Protein AF-A0A2H6KB33-F1 (afdb_monomer_lite)

Foldseek 3Di:
DDPPCQDQKDKAADAPDWDADPVQRKIWGWHDDPVDIWIWIARLLVLDIGTPDDPDDPCQQQDCDPPPDDPQAAAEAEAEDAPQDDSDHDNQWIKIWQNDQPQKTKMKIAGRDDNRYNYYWYFYAHVVLRGTDDIADSQKDFGMKMWIARNPVRKIKIKTWIWGDDPVGIDIDMWMWIWDQDPNDTDTHTDDPCVVVVVCVRVCSRPVPPPPPPPPPPPPPPPPPDPDDDDDDDDDDDDDDDD

pLDDT: mean 76.66, std 17.7, range [29.17, 96.75]

Secondary structure (DSSP, 8-state):
--TT-PPP-EEE---SEEEEETTTTEEEEEEEETTEEEEEEEETTTTEEEESS-SS--GGGG----S---TT-BS-EEEEEE-S--S---TTEEEEEEEEETTEEEEEEEE---TTBS-EEEEEEETTTTEEEEE--TTEEEEEEEEEEETTT--EEEEEEEEEEETTEEEEEEEEEEEEEETTEEEEEE-SSSHHHHHHHHHHHHHHS-------------------PPPPPPPPPPP----

Structure (mmCIF, N/CA/C/O backbone):
data_AF-A0A2H6KB33-F1
#
_entry.id   AF-A0A2H6KB33-F1
#
loop_
_atom_site.group_PDB
_atom_site.id
_atom_site.type_symbol
_atom_site.label_atom_id
_atom_site.label_alt_id
_atom_site.label_comp_id
_atom_site.label_asym_id
_atom_site.label_entity_id
_atom_site.label_seq_id
_atom_site.pdbx_PDB_ins_code
_atom_site.Cartn_x
_atom_site.Cartn_y
_atom_site.Cartn_z
_atom_site.occupancy
_atom_site.B_iso_or_equiv
_atom_site.auth_seq_id
_atom_site.auth_comp_id
_atom_site.auth_asym_id
_atom_site.auth_atom_id
_atom_site.pdbx_PDB_model_num
ATOM 1 N N . MET A 1 1 ? -7.158 -14.905 26.473 1.00 38.59 1 MET A N 1
ATOM 2 C CA . MET A 1 1 ? -6.332 -14.237 25.450 1.00 38.59 1 MET A CA 1
ATOM 3 C C . MET A 1 1 ? -5.879 -12.946 26.080 1.00 38.59 1 MET A C 1
ATOM 5 O O . MET A 1 1 ? -6.717 -12.075 26.288 1.00 38.59 1 MET A O 1
ATOM 9 N N . ASP A 1 2 ? -4.622 -12.893 26.501 1.00 29.17 2 ASP A N 1
ATOM 10 C CA . ASP A 1 2 ? -4.056 -11.708 27.136 1.00 29.17 2 ASP A CA 1
ATOM 11 C C . ASP A 1 2 ? -4.072 -10.532 26.158 1.00 29.17 2 ASP A C 1
ATOM 13 O O . ASP A 1 2 ? -3.714 -10.662 24.989 1.00 29.17 2 ASP A O 1
ATOM 17 N N . ALA A 1 3 ? -4.560 -9.391 26.634 1.00 37.97 3 ALA A N 1
ATOM 18 C CA . ALA A 1 3 ? -4.890 -8.224 25.824 1.00 37.97 3 ALA A CA 1
ATOM 19 C C . ALA A 1 3 ? -3.688 -7.305 25.519 1.00 37.97 3 ALA A C 1
ATOM 21 O O . ALA A 1 3 ? -3.903 -6.176 25.088 1.00 37.97 3 ALA A O 1
ATOM 22 N N . ASN A 1 4 ? -2.444 -7.750 25.742 1.00 42.25 4 ASN A N 1
ATOM 23 C CA . ASN A 1 4 ? -1.296 -6.835 25.835 1.00 42.25 4 ASN A CA 1
ATOM 24 C C . ASN A 1 4 ? -0.131 -7.056 24.862 1.00 42.25 4 ASN A C 1
ATOM 26 O O . ASN A 1 4 ? 0.813 -6.273 24.897 1.00 42.25 4 ASN A O 1
ATOM 30 N N . GLU A 1 5 ? -0.192 -8.014 23.942 1.00 44.53 5 GLU A N 1
ATOM 31 C CA . GLU A 1 5 ? 0.787 -8.074 22.850 1.00 44.53 5 GLU A CA 1
ATOM 32 C C . GLU A 1 5 ? 0.128 -7.615 21.553 1.00 44.53 5 GLU A C 1
ATOM 34 O O . GLU A 1 5 ? -0.381 -8.406 20.757 1.00 44.53 5 GLU A O 1
ATOM 39 N N . PHE A 1 6 ? 0.113 -6.297 21.329 1.00 47.31 6 PHE A N 1
ATOM 40 C CA . PHE A 1 6 ? -0.069 -5.808 19.966 1.00 47.31 6 PHE A CA 1
ATOM 41 C C . PHE A 1 6 ? 1.063 -6.400 19.121 1.00 47.31 6 PHE A C 1
ATOM 43 O O . PHE A 1 6 ? 2.224 -6.308 19.528 1.00 47.31 6 PHE A O 1
ATOM 50 N N . PRO A 1 7 ? 0.761 -7.024 17.971 1.00 52.12 7 PRO A N 1
ATOM 51 C CA . PRO A 1 7 ? 1.793 -7.640 17.166 1.00 52.12 7 PRO A CA 1
ATOM 52 C C . PRO A 1 7 ? 2.835 -6.591 16.792 1.00 52.12 7 PRO A C 1
ATOM 54 O O . PRO A 1 7 ? 2.510 -5.495 16.327 1.00 52.12 7 PRO A O 1
ATOM 57 N N . THR A 1 8 ? 4.094 -6.972 16.983 1.00 70.56 8 THR A N 1
ATOM 58 C CA . THR A 1 8 ? 5.241 -6.340 16.346 1.00 70.56 8 THR A CA 1
ATOM 59 C C . THR A 1 8 ? 4.946 -6.157 14.855 1.00 70.56 8 THR A C 1
ATOM 61 O O . THR A 1 8 ? 4.273 -6.979 14.228 1.00 70.56 8 THR A O 1
ATOM 64 N N . SER A 1 9 ? 5.407 -5.042 14.286 1.00 78.00 9 SER A N 1
ATOM 65 C CA . SER A 1 9 ? 5.249 -4.735 12.862 1.00 78.00 9 SER A CA 1
ATOM 66 C C . SER A 1 9 ? 5.535 -5.967 11.997 1.00 78.00 9 SER A C 1
ATOM 68 O O . SER A 1 9 ? 6.616 -6.552 12.100 1.00 78.00 9 SER A O 1
ATOM 70 N N . LEU A 1 10 ? 4.592 -6.348 11.139 1.00 84.56 10 LEU A N 1
ATOM 71 C CA . LEU A 1 10 ? 4.687 -7.562 10.335 1.00 84.56 10 LEU A CA 1
ATOM 72 C C . LEU A 1 10 ? 5.068 -7.212 8.900 1.00 84.56 10 LEU A C 1
ATOM 74 O O . LEU A 1 10 ? 4.353 -6.468 8.235 1.00 84.56 10 LEU A O 1
ATOM 78 N N . VAL A 1 11 ? 6.157 -7.786 8.394 1.00 81.44 11 VAL A N 1
ATOM 79 C CA . VAL A 1 11 ? 6.521 -7.665 6.978 1.00 81.44 11 VAL A CA 1
ATOM 80 C C . VAL A 1 11 ? 6.019 -8.893 6.227 1.00 81.44 11 VAL A C 1
ATOM 82 O O . VAL A 1 11 ? 6.353 -10.018 6.590 1.00 81.44 11 VAL A O 1
ATOM 85 N N . VAL A 1 12 ? 5.242 -8.682 5.168 1.00 82.88 12 VAL A N 1
ATOM 86 C CA . VAL A 1 12 ? 4.680 -9.747 4.333 1.00 82.88 12 VAL A CA 1
ATOM 87 C C . VAL A 1 12 ? 5.148 -9.554 2.895 1.00 82.88 12 VAL A C 1
ATOM 89 O O . VAL A 1 12 ? 4.965 -8.491 2.298 1.00 82.88 12 VAL A O 1
ATOM 92 N N . PHE A 1 13 ? 5.773 -10.585 2.332 1.00 81.06 13 PHE A N 1
ATOM 93 C CA . PHE A 1 13 ? 6.293 -10.564 0.970 1.00 81.06 13 PHE A CA 1
ATOM 94 C C . PHE A 1 13 ? 6.430 -11.970 0.394 1.00 81.06 13 PHE A C 1
ATOM 96 O O . PHE A 1 13 ? 6.559 -12.955 1.118 1.00 81.06 13 PHE A O 1
ATOM 103 N N . GLN A 1 14 ? 6.501 -12.040 -0.933 1.00 81.31 14 GLN A N 1
ATOM 104 C CA . GLN A 1 14 ? 7.055 -13.188 -1.640 1.00 81.31 14 GLN A CA 1
ATOM 105 C C . GLN A 1 14 ? 8.336 -12.726 -2.336 1.00 81.31 14 GLN A C 1
ATOM 107 O O . GLN A 1 14 ? 8.293 -11.886 -3.231 1.00 81.31 14 GLN A O 1
ATOM 112 N N . THR A 1 15 ? 9.484 -13.239 -1.893 1.00 78.50 15 THR A N 1
ATOM 113 C CA . THR A 1 15 ? 10.805 -12.849 -2.407 1.00 78.50 15 THR A CA 1
ATOM 114 C C . THR A 1 15 ? 11.628 -14.083 -2.738 1.00 78.50 15 THR A C 1
ATOM 116 O O . THR A 1 15 ? 11.383 -15.163 -2.204 1.00 78.50 15 THR A O 1
ATOM 119 N N . GLU A 1 16 ? 12.631 -13.908 -3.590 1.00 82.94 16 GLU A N 1
ATOM 120 C CA . GLU A 1 16 ? 13.602 -14.961 -3.894 1.00 82.94 16 GLU A CA 1
ATOM 121 C C . GLU A 1 16 ? 14.741 -14.962 -2.881 1.00 82.94 16 GLU A C 1
ATOM 123 O O . GLU A 1 16 ? 15.221 -16.016 -2.471 1.00 82.94 16 GLU A O 1
ATOM 128 N N . ARG A 1 17 ? 15.163 -13.768 -2.454 1.00 87.69 17 ARG A N 1
ATOM 129 C CA . ARG A 1 17 ? 16.201 -13.598 -1.443 1.00 87.69 17 ARG A CA 1
ATOM 130 C C . ARG A 1 17 ? 15.845 -12.478 -0.473 1.00 87.69 17 ARG A C 1
ATOM 132 O O . ARG A 1 17 ? 15.247 -11.467 -0.848 1.00 87.69 17 ARG A O 1
ATOM 139 N N . MET A 1 18 ? 16.234 -12.680 0.779 1.00 91.75 18 MET A N 1
ATOM 140 C CA . MET A 1 18 ? 16.144 -11.705 1.858 1.00 91.75 18 MET A CA 1
ATOM 141 C C . MET A 1 18 ? 17.493 -11.641 2.573 1.00 91.75 18 MET A C 1
ATOM 143 O O . MET A 1 18 ? 18.071 -12.677 2.903 1.00 91.75 18 MET A O 1
ATOM 147 N N . THR A 1 19 ? 17.955 -10.427 2.852 1.00 92.75 19 THR A N 1
ATOM 148 C CA . THR A 1 19 ? 19.072 -10.162 3.760 1.00 92.75 19 THR A CA 1
ATOM 149 C C . THR A 1 19 ? 18.558 -9.319 4.918 1.00 92.75 19 THR A C 1
ATOM 151 O O . THR A 1 19 ? 17.912 -8.298 4.695 1.00 92.75 19 THR A O 1
ATOM 154 N N . TRP A 1 20 ? 18.841 -9.733 6.150 1.00 93.25 20 TRP A N 1
ATOM 155 C CA . TRP A 1 20 ? 18.475 -8.988 7.352 1.00 93.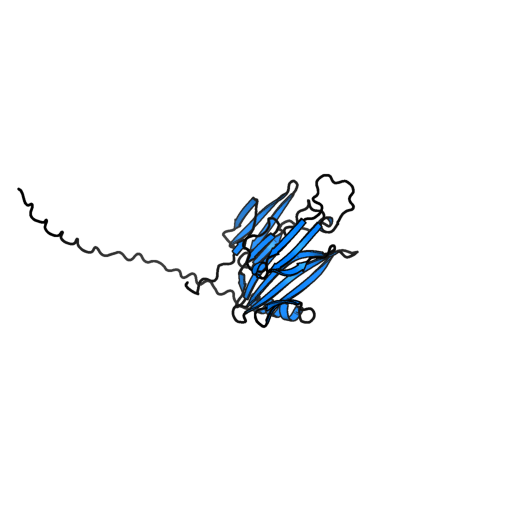25 20 TRP A CA 1
ATOM 156 C C . TRP A 1 20 ? 19.690 -8.236 7.895 1.00 93.25 20 TRP A C 1
ATOM 158 O O . TRP A 1 20 ? 20.733 -8.839 8.150 1.00 93.25 20 TRP A O 1
ATOM 168 N N . ASN A 1 21 ? 19.555 -6.924 8.073 1.00 91.00 21 ASN A N 1
ATOM 169 C CA . ASN A 1 21 ? 20.532 -6.110 8.776 1.00 91.00 21 ASN A CA 1
ATOM 170 C C . ASN A 1 21 ? 20.172 -6.079 10.269 1.00 91.00 21 ASN A C 1
ATOM 172 O O . ASN A 1 21 ? 19.194 -5.450 10.674 1.00 91.00 21 ASN A O 1
ATOM 176 N N . ARG A 1 22 ? 20.979 -6.763 11.086 1.00 89.81 22 ARG A N 1
ATOM 177 C CA . ARG A 1 22 ? 20.761 -6.867 12.536 1.00 89.81 22 ARG A CA 1
ATOM 178 C C . ARG A 1 22 ? 20.988 -5.554 13.282 1.00 89.81 22 ARG A C 1
ATOM 180 O O . ARG A 1 22 ? 20.362 -5.357 14.314 1.00 89.81 22 ARG A O 1
ATOM 187 N N . GLU A 1 23 ? 21.836 -4.663 12.770 1.00 88.69 23 GLU A N 1
ATOM 188 C CA . GLU A 1 23 ? 22.191 -3.412 13.456 1.00 88.69 23 GLU A CA 1
ATOM 189 C C . GLU A 1 23 ? 20.997 -2.461 13.550 1.00 88.69 23 GLU A C 1
ATOM 191 O O . GLU A 1 23 ? 20.788 -1.807 14.566 1.00 88.69 23 GLU A O 1
ATOM 196 N N . ASN A 1 24 ? 20.183 -2.399 12.495 1.00 87.25 24 ASN A N 1
ATOM 197 C CA . ASN A 1 24 ? 19.033 -1.496 12.424 1.00 87.25 24 ASN A CA 1
ATOM 198 C C . ASN A 1 24 ? 17.682 -2.221 12.302 1.00 87.25 24 ASN A C 1
ATOM 200 O O . ASN A 1 24 ? 16.637 -1.572 12.304 1.00 87.25 24 ASN A O 1
ATOM 204 N N . GLY A 1 25 ? 17.681 -3.554 12.218 1.00 86.62 25 GLY A N 1
ATOM 205 C CA . GLY A 1 25 ? 16.473 -4.368 12.088 1.00 86.62 25 GLY A CA 1
ATOM 206 C C . GLY A 1 25 ? 15.794 -4.279 10.716 1.00 86.62 25 GLY A C 1
ATOM 207 O O . GLY A 1 25 ? 14.641 -4.686 10.595 1.00 86.62 25 GLY A O 1
ATOM 208 N N . SER A 1 26 ? 16.469 -3.736 9.699 1.00 91.94 26 SER A N 1
ATOM 209 C CA . SER A 1 26 ? 15.919 -3.575 8.347 1.00 91.94 26 SER A CA 1
ATOM 210 C C . SER A 1 26 ? 16.165 -4.793 7.458 1.00 91.94 26 SER A C 1
ATOM 212 O O . SER A 1 26 ? 17.084 -5.584 7.683 1.00 91.94 26 SER A O 1
ATOM 214 N N . TYR A 1 27 ? 15.360 -4.924 6.409 1.00 91.75 27 TYR A N 1
ATOM 215 C CA . TYR A 1 27 ? 15.486 -5.984 5.417 1.00 91.75 27 TYR A CA 1
ATOM 216 C C . TYR A 1 27 ? 15.856 -5.414 4.055 1.00 91.75 27 TYR A C 1
ATOM 218 O O . TYR A 1 27 ? 15.349 -4.376 3.631 1.00 91.75 27 TYR A O 1
ATOM 226 N N . MET A 1 28 ? 16.696 -6.146 3.336 1.00 92.12 28 MET A N 1
ATOM 227 C CA . MET A 1 28 ? 16.883 -5.988 1.904 1.00 92.12 28 MET A CA 1
ATOM 228 C C . MET A 1 28 ? 16.249 -7.186 1.205 1.00 92.12 28 MET A C 1
ATOM 230 O O . MET A 1 28 ? 16.693 -8.324 1.368 1.00 92.12 28 MET A O 1
ATOM 234 N N . LEU A 1 29 ? 15.185 -6.922 0.458 1.00 89.88 29 LEU A N 1
ATOM 235 C CA . LEU A 1 29 ? 14.431 -7.909 -0.301 1.00 89.88 29 LEU A CA 1
ATOM 236 C C . LEU A 1 29 ? 14.852 -7.842 -1.762 1.00 89.88 29 LEU A C 1
ATOM 238 O O . LEU A 1 29 ? 14.822 -6.774 -2.373 1.00 89.88 29 LEU A O 1
ATOM 242 N N . THR A 1 30 ? 15.206 -8.987 -2.329 1.00 87.00 30 THR A N 1
ATOM 243 C CA . THR A 1 30 ? 15.598 -9.106 -3.730 1.00 87.00 30 THR A CA 1
ATOM 244 C C . THR A 1 30 ? 14.617 -10.009 -4.462 1.00 87.00 30 THR A C 1
ATOM 246 O O . THR A 1 30 ? 14.501 -11.200 -4.167 1.00 87.00 30 THR A O 1
ATOM 249 N N . THR A 1 31 ? 13.944 -9.441 -5.457 1.00 80.88 31 THR A N 1
ATOM 250 C CA . THR A 1 31 ? 13.069 -10.163 -6.383 1.00 80.88 31 THR A CA 1
ATOM 251 C C . THR A 1 31 ? 13.624 -10.028 -7.789 1.00 80.88 31 THR A C 1
ATOM 253 O O . THR A 1 31 ? 14.040 -8.940 -8.192 1.00 80.88 31 THR A O 1
ATOM 256 N N . SER A 1 32 ? 13.663 -11.117 -8.545 1.00 76.69 32 SER A N 1
ATOM 257 C CA . SER A 1 32 ? 14.081 -11.077 -9.935 1.00 76.69 32 SER A CA 1
ATOM 258 C C . SER A 1 32 ? 12.946 -11.413 -10.891 1.00 76.69 32 SER A C 1
ATOM 260 O O . SER A 1 32 ? 11.882 -11.937 -10.569 1.00 76.69 32 SER A O 1
ATOM 262 N N . THR A 1 33 ? 13.180 -10.995 -12.118 1.00 72.19 33 THR A N 1
ATOM 263 C CA . THR A 1 33 ? 12.449 -11.377 -13.312 1.00 72.19 33 THR A CA 1
ATOM 264 C C . THR A 1 33 ? 13.456 -11.997 -14.256 1.00 72.19 33 THR A C 1
ATOM 266 O O . THR A 1 33 ? 14.660 -11.842 -14.053 1.00 72.19 33 THR A O 1
ATOM 269 N N . LYS A 1 34 ? 12.985 -12.604 -15.351 1.00 70.25 34 LYS A N 1
ATOM 270 C CA . LYS A 1 34 ? 13.868 -13.215 -16.358 1.00 70.25 34 LYS A CA 1
ATOM 271 C C . LYS A 1 34 ? 15.048 -12.323 -16.778 1.00 70.25 34 LYS A C 1
ATOM 273 O O . LYS A 1 34 ? 16.111 -12.848 -17.071 1.00 70.25 34 LYS A O 1
ATOM 278 N N . ASN A 1 35 ? 14.862 -10.998 -16.785 1.00 70.69 35 ASN A N 1
ATOM 279 C CA . ASN A 1 35 ? 15.834 -10.057 -17.347 1.00 70.69 35 ASN A CA 1
ATOM 280 C C . ASN A 1 35 ? 16.343 -9.002 -16.353 1.00 70.69 35 ASN A C 1
ATOM 282 O O . ASN A 1 35 ? 17.170 -8.174 -16.729 1.00 70.69 35 ASN A O 1
ATOM 286 N N . LYS A 1 36 ? 15.810 -8.946 -15.127 1.00 75.69 36 LYS A N 1
ATOM 287 C CA . LYS A 1 36 ? 16.126 -7.858 -14.192 1.00 75.69 36 LYS A CA 1
ATOM 288 C C . LYS A 1 36 ? 15.900 -8.253 -12.744 1.00 75.69 36 LYS A C 1
ATOM 290 O O . LYS A 1 36 ? 14.861 -8.825 -12.422 1.00 75.69 36 LYS A O 1
ATOM 295 N N . THR A 1 37 ? 16.834 -7.849 -11.895 1.00 80.81 37 THR A N 1
ATOM 296 C CA . THR A 1 37 ? 16.747 -7.936 -10.438 1.00 80.81 37 THR A CA 1
ATOM 297 C C . THR A 1 37 ? 16.294 -6.599 -9.863 1.00 80.81 37 THR A C 1
ATOM 299 O O . THR A 1 37 ? 16.696 -5.538 -10.344 1.00 80.81 37 THR A O 1
ATOM 302 N N . PHE A 1 38 ? 15.446 -6.652 -8.843 1.00 81.69 38 PHE A N 1
ATOM 303 C CA . PHE A 1 38 ? 14.918 -5.504 -8.126 1.00 81.69 38 PHE A CA 1
ATOM 304 C C . PHE A 1 38 ? 15.200 -5.676 -6.639 1.00 81.69 38 PHE A C 1
ATOM 306 O O . PHE A 1 38 ? 14.836 -6.693 -6.046 1.00 81.69 38 PHE A O 1
ATOM 313 N N . ASN A 1 39 ? 15.816 -4.660 -6.044 1.00 87.19 39 ASN A N 1
ATOM 314 C CA . ASN A 1 39 ? 16.096 -4.622 -4.619 1.00 87.19 39 ASN A CA 1
ATOM 315 C C . ASN A 1 39 ? 15.183 -3.612 -3.924 1.00 87.19 39 ASN A C 1
ATOM 317 O O . ASN A 1 39 ? 14.987 -2.492 -4.406 1.00 87.19 39 ASN A O 1
ATOM 321 N N . TYR A 1 40 ? 14.650 -4.008 -2.775 1.00 89.12 40 TYR A N 1
ATOM 322 C CA . TYR A 1 40 ? 13.817 -3.182 -1.915 1.00 89.12 40 TYR A CA 1
ATOM 323 C C . TYR A 1 40 ? 14.397 -3.161 -0.510 1.00 89.12 40 TYR A C 1
ATOM 325 O O . TYR A 1 40 ? 14.656 -4.202 0.087 1.00 89.12 40 TYR A O 1
ATOM 333 N N . PHE A 1 41 ? 14.564 -1.960 0.020 1.00 91.75 41 PHE A N 1
ATOM 334 C CA . PHE A 1 41 ? 14.820 -1.720 1.425 1.00 91.75 41 PHE A CA 1
ATOM 335 C C . PHE A 1 41 ? 13.488 -1.661 2.175 1.00 91.75 41 PHE A C 1
ATOM 337 O O . PHE A 1 41 ? 12.564 -0.962 1.746 1.00 91.75 41 PHE A O 1
ATOM 344 N N . VAL A 1 42 ? 13.397 -2.375 3.293 1.00 92.38 42 VAL A N 1
ATOM 345 C CA . VAL A 1 42 ? 12.224 -2.400 4.165 1.00 92.38 42 VAL A CA 1
ATOM 346 C C . VAL A 1 42 ? 12.642 -2.108 5.599 1.00 92.38 42 VAL A C 1
ATOM 348 O O . VAL A 1 42 ? 13.411 -2.863 6.193 1.00 92.38 42 VAL A O 1
ATOM 351 N N . ASP A 1 43 ? 12.100 -1.037 6.170 1.00 92.56 43 ASP A N 1
ATOM 352 C CA . ASP A 1 43 ? 12.227 -0.712 7.590 1.00 92.56 43 ASP A CA 1
ATOM 353 C C . ASP A 1 43 ? 10.896 -1.036 8.291 1.00 92.56 43 ASP A C 1
ATOM 355 O O . ASP A 1 43 ? 9.930 -0.275 8.156 1.00 92.56 43 ASP A O 1
ATOM 359 N N . PRO A 1 44 ? 10.813 -2.157 9.033 1.00 89.62 44 PRO A N 1
ATOM 360 C CA . PRO A 1 44 ? 9.579 -2.569 9.697 1.00 89.62 44 PRO A CA 1
ATOM 361 C C . PRO A 1 44 ? 9.167 -1.602 10.817 1.00 89.62 44 PRO A C 1
ATOM 363 O O . PRO A 1 44 ? 7.977 -1.381 11.022 1.00 89.62 44 PRO A O 1
ATOM 366 N N . LYS A 1 45 ? 10.131 -0.958 11.491 1.00 87.38 45 LYS A N 1
ATOM 367 C CA . LYS A 1 45 ? 9.873 -0.018 12.595 1.00 87.38 45 LYS A CA 1
ATOM 368 C C . LYS A 1 45 ? 9.290 1.297 12.082 1.00 87.38 45 LYS A C 1
ATOM 370 O O . LYS A 1 45 ? 8.478 1.942 12.748 1.00 87.38 45 LYS A O 1
ATOM 375 N N . LYS A 1 46 ? 9.705 1.722 10.887 1.00 87.31 46 LYS A N 1
ATOM 376 C CA . LYS A 1 46 ? 9.170 2.928 10.240 1.00 87.31 46 LYS A CA 1
ATOM 377 C C . LYS A 1 46 ? 7.970 2.651 9.342 1.00 87.31 46 LYS A C 1
ATOM 379 O O . LYS A 1 46 ? 7.244 3.595 9.046 1.00 87.31 46 LYS A O 1
ATOM 384 N N . GLY A 1 47 ? 7.751 1.401 8.936 1.00 88.12 47 GLY A N 1
ATOM 385 C CA . GLY A 1 47 ? 6.784 1.050 7.893 1.00 88.12 47 GLY A CA 1
ATOM 386 C C . GLY A 1 47 ? 7.228 1.475 6.500 1.00 88.12 47 GLY A C 1
ATOM 387 O O . GLY A 1 47 ? 6.410 1.643 5.599 1.00 88.12 47 GLY A O 1
ATOM 388 N N . GLU A 1 48 ? 8.524 1.699 6.318 1.00 90.00 48 GLU A N 1
ATOM 389 C CA . GLU A 1 48 ? 9.060 2.250 5.088 1.00 90.00 48 GLU A CA 1
ATOM 390 C C . GLU A 1 48 ? 9.425 1.124 4.121 1.00 90.00 48 GLU A C 1
ATOM 392 O O . GLU A 1 48 ? 10.117 0.178 4.487 1.00 90.00 48 GLU A O 1
ATOM 397 N N . ILE A 1 49 ? 8.988 1.249 2.868 1.00 90.44 49 ILE A N 1
ATOM 398 C CA . ILE A 1 49 ? 9.395 0.365 1.773 1.00 90.44 49 ILE A CA 1
ATOM 399 C C . ILE A 1 49 ? 9.920 1.254 0.653 1.00 90.44 49 ILE A C 1
ATOM 401 O O . ILE A 1 49 ? 9.173 2.080 0.121 1.00 90.44 49 ILE A O 1
ATOM 405 N N . ARG A 1 50 ? 11.191 1.087 0.281 1.00 87.75 50 ARG A N 1
ATOM 406 C CA . ARG A 1 50 ? 11.849 1.877 -0.765 1.00 87.75 50 ARG A CA 1
ATOM 407 C C . ARG A 1 50 ? 12.562 0.979 -1.769 1.00 87.75 50 ARG A C 1
ATOM 409 O O . ARG A 1 50 ? 13.297 0.087 -1.357 1.00 87.75 50 ARG A O 1
ATOM 416 N N . PRO A 1 51 ? 12.409 1.212 -3.080 1.00 84.62 51 PRO A N 1
ATOM 417 C CA . PRO A 1 51 ? 13.278 0.570 -4.054 1.00 84.62 51 PRO A CA 1
ATOM 418 C C . PRO A 1 51 ? 14.703 1.125 -3.934 1.00 84.62 51 PRO A C 1
ATOM 420 O O . PRO A 1 51 ? 14.885 2.334 -3.807 1.00 84.62 51 PRO A O 1
ATOM 423 N N . VAL A 1 52 ? 15.706 0.250 -4.000 1.00 81.75 52 VAL A N 1
ATOM 424 C CA . VAL A 1 52 ? 17.129 0.633 -3.940 1.00 81.75 52 VAL A CA 1
ATOM 425 C C . VAL A 1 52 ? 17.611 1.152 -5.300 1.00 81.75 52 VAL A C 1
ATOM 427 O O . VAL A 1 52 ? 18.350 2.128 -5.361 1.00 81.75 52 VAL A O 1
ATOM 430 N N . ASP A 1 53 ? 17.120 0.558 -6.395 1.00 68.31 53 ASP A N 1
ATOM 431 C CA . ASP A 1 53 ? 17.698 0.728 -7.740 1.00 68.31 53 ASP A CA 1
ATOM 432 C C . ASP A 1 53 ? 16.842 1.559 -8.723 1.00 68.31 53 ASP A C 1
ATOM 434 O O . ASP A 1 53 ? 17.011 1.444 -9.940 1.00 68.31 53 ASP A O 1
ATOM 438 N N . LEU A 1 54 ? 15.877 2.368 -8.264 1.00 58.38 54 LEU A N 1
ATOM 439 C CA . LEU A 1 54 ? 14.964 3.079 -9.178 1.00 58.38 54 LEU A CA 1
ATOM 440 C C . LEU A 1 54 ? 15.265 4.577 -9.325 1.00 58.38 54 LEU A C 1
ATOM 442 O O . LEU A 1 54 ? 14.760 5.414 -8.580 1.00 58.38 54 LEU A O 1
ATOM 446 N N . THR A 1 55 ? 15.953 4.913 -10.417 1.00 52.25 55 THR A N 1
ATOM 447 C CA . THR A 1 55 ? 15.789 6.177 -11.147 1.00 52.25 55 THR A CA 1
ATOM 448 C C . THR A 1 55 ? 14.443 6.172 -11.881 1.00 52.25 55 THR A C 1
ATOM 450 O O . THR A 1 55 ? 14.372 5.860 -13.061 1.00 52.25 55 THR A O 1
ATOM 453 N N . SER A 1 56 ? 13.356 6.561 -11.204 1.00 54.66 56 SER A N 1
ATOM 454 C CA . SER A 1 56 ? 11.990 6.666 -11.773 1.00 54.66 56 SER A CA 1
ATOM 455 C C . SER A 1 56 ? 11.378 5.322 -12.227 1.00 54.66 56 SER A C 1
ATOM 457 O O . SER A 1 56 ? 12.076 4.456 -12.744 1.00 54.66 56 SER A O 1
ATOM 459 N N . PRO A 1 57 ? 10.053 5.102 -12.100 1.00 56.97 57 PRO A N 1
ATOM 460 C CA . PRO A 1 57 ? 9.431 3.967 -12.770 1.00 56.97 57 PRO A CA 1
ATOM 461 C C . PRO A 1 57 ? 9.601 4.147 -14.287 1.00 56.97 57 PRO A C 1
ATOM 463 O O . PRO A 1 57 ? 9.151 5.169 -14.809 1.00 56.97 57 PRO A O 1
ATOM 466 N N . PRO A 1 58 ? 10.244 3.214 -15.006 1.00 57.75 58 PRO A N 1
ATOM 467 C CA . PRO A 1 58 ? 10.454 3.362 -16.436 1.00 57.75 58 PRO A CA 1
ATOM 468 C C . PRO A 1 58 ? 9.121 3.464 -17.190 1.00 57.75 58 PRO A C 1
ATOM 470 O O . PRO A 1 58 ? 8.130 2.817 -16.849 1.00 57.75 58 PRO A O 1
ATOM 473 N N . GLU A 1 59 ? 9.089 4.296 -18.232 1.00 55.72 59 GLU A N 1
ATOM 474 C CA . GLU A 1 59 ? 7.857 4.689 -18.932 1.00 55.72 59 GLU A CA 1
ATOM 475 C C . GLU A 1 59 ? 7.019 3.531 -19.501 1.00 55.72 59 GLU A C 1
ATOM 477 O O . GLU A 1 59 ? 5.844 3.725 -19.813 1.00 55.72 59 GLU A O 1
ATOM 482 N N . HIS A 1 60 ? 7.602 2.340 -19.667 1.00 54.50 60 HIS A N 1
ATOM 483 C CA . HIS A 1 60 ? 6.909 1.171 -20.211 1.00 54.50 60 HIS A CA 1
ATOM 484 C C . HIS A 1 60 ? 5.875 0.566 -19.252 1.00 54.50 60 HIS A C 1
ATOM 486 O O . HIS A 1 60 ? 4.988 -0.131 -19.721 1.00 54.50 60 HIS A O 1
ATOM 492 N N . TYR A 1 61 ? 5.917 0.883 -17.952 1.00 56.69 61 TYR A N 1
ATOM 493 C CA . TYR A 1 61 ? 4.856 0.515 -16.996 1.00 56.69 61 TYR A CA 1
ATOM 494 C C . TYR A 1 61 ? 3.509 1.196 -17.262 1.00 56.69 61 TYR A C 1
ATOM 496 O O . TYR A 1 61 ? 2.495 0.835 -16.671 1.00 56.69 61 TYR A O 1
ATOM 504 N N . TRP A 1 62 ? 3.530 2.215 -18.119 1.00 57.38 62 TRP A N 1
ATOM 505 C CA . TRP A 1 62 ? 2.467 3.193 -18.317 1.00 57.38 62 TRP A CA 1
ATOM 506 C C . TRP A 1 62 ? 1.923 3.201 -19.739 1.00 57.38 62 TRP A C 1
ATOM 508 O O . TRP A 1 62 ? 1.135 4.078 -20.094 1.00 57.38 62 TRP A O 1
ATOM 518 N N . LYS A 1 63 ? 2.413 2.295 -20.587 1.00 51.41 63 LYS A N 1
ATOM 519 C CA . LYS A 1 63 ? 1.967 2.160 -21.967 1.00 51.41 63 LYS A CA 1
ATOM 520 C C . LYS A 1 63 ? 1.319 0.794 -22.121 1.00 51.41 63 LYS A C 1
ATOM 522 O O . LYS A 1 63 ? 2.021 -0.208 -22.196 1.00 51.41 63 LYS A O 1
ATOM 527 N N . LEU A 1 64 ? 0.012 0.777 -22.378 1.00 51.09 64 LEU A N 1
ATOM 528 C CA . LEU A 1 64 ? -0.539 -0.169 -23.349 1.00 51.09 64 LEU A CA 1
ATOM 529 C C . LEU A 1 64 ? 0.149 0.136 -24.689 1.00 51.09 64 LEU A C 1
ATOM 531 O O . LEU A 1 64 ? -0.384 0.852 -25.531 1.00 51.09 64 LEU A O 1
ATOM 535 N N . SER A 1 65 ? 1.406 -0.283 -24.855 1.00 45.81 65 SER A N 1
ATOM 536 C CA . SER A 1 65 ? 2.101 -0.124 -26.123 1.00 45.81 65 SER A CA 1
ATOM 537 C C . SER A 1 65 ? 1.272 -0.870 -27.154 1.00 45.81 65 SER A C 1
ATOM 539 O O . SER A 1 65 ? 0.854 -2.007 -26.904 1.00 45.81 65 SER A O 1
ATOM 541 N N . ASN A 1 66 ? 1.049 -0.215 -28.292 1.00 49.34 66 ASN A N 1
ATOM 542 C CA . ASN A 1 66 ? 0.431 -0.798 -29.472 1.00 49.34 66 ASN A CA 1
ATOM 543 C C . ASN A 1 66 ? 0.861 -2.264 -29.672 1.00 49.34 66 ASN A C 1
ATOM 545 O O . ASN A 1 66 ? 2.013 -2.611 -29.394 1.00 49.34 66 ASN A O 1
ATOM 549 N N . PRO A 1 67 ? -0.033 -3.129 -30.180 1.00 50.22 67 PRO A N 1
ATOM 550 C CA . PRO A 1 67 ? 0.149 -4.581 -30.236 1.00 50.22 67 PRO A CA 1
ATOM 551 C C . PRO A 1 67 ? 1.301 -5.076 -31.132 1.00 50.22 67 PRO A C 1
ATOM 553 O O . PRO A 1 67 ? 1.402 -6.276 -31.375 1.00 50.22 67 PRO A O 1
ATOM 556 N N . SER A 1 68 ? 2.202 -4.211 -31.596 1.00 50.78 68 SER A N 1
ATOM 557 C CA . SER A 1 68 ? 3.331 -4.574 -32.443 1.00 50.78 68 SER A CA 1
ATOM 558 C C . SER A 1 68 ? 4.401 -5.359 -31.667 1.00 50.78 68 SER A C 1
ATOM 560 O O . SER A 1 68 ? 5.371 -4.809 -31.152 1.00 50.78 68 SER A O 1
ATOM 562 N N . GLY A 1 69 ? 4.218 -6.676 -31.607 1.00 52.59 69 GLY A N 1
ATOM 563 C CA . GLY A 1 69 ? 5.284 -7.620 -31.949 1.00 52.59 69 GLY A CA 1
ATOM 564 C C . GLY A 1 69 ? 6.275 -8.069 -30.875 1.00 52.59 69 GLY A C 1
ATOM 565 O O . GLY A 1 69 ? 7.119 -8.896 -31.201 1.00 52.59 69 GLY A O 1
ATOM 566 N N . SER A 1 70 ? 6.209 -7.625 -29.614 1.00 53.62 70 SER A N 1
ATOM 567 C CA . SER A 1 70 ? 7.067 -8.229 -28.579 1.00 53.62 70 SER A CA 1
ATOM 568 C C . SER A 1 70 ? 6.497 -9.575 -28.109 1.00 53.62 70 SER A C 1
ATOM 570 O O . SER A 1 70 ? 5.670 -9.656 -27.198 1.00 53.62 70 SER A O 1
ATOM 572 N N . THR A 1 71 ? 6.932 -10.659 -28.751 1.00 56.19 71 THR A N 1
ATOM 573 C CA . THR A 1 71 ? 6.705 -12.045 -28.317 1.00 56.19 71 THR A CA 1
ATOM 574 C C . THR A 1 71 ? 7.337 -12.257 -26.938 1.00 56.19 71 THR A C 1
ATOM 576 O O . THR A 1 71 ? 8.527 -12.537 -26.833 1.00 56.19 71 THR A O 1
ATOM 579 N N . GLY A 1 72 ? 6.559 -12.066 -25.867 1.00 60.31 72 GLY A N 1
ATOM 580 C CA . GLY A 1 72 ? 6.979 -12.374 -24.494 1.00 60.31 72 GLY A CA 1
ATOM 581 C C . GLY A 1 72 ? 6.507 -11.422 -23.388 1.00 60.31 72 GLY A C 1
ATOM 582 O O . GLY A 1 72 ? 6.654 -11.778 -22.221 1.00 60.31 72 GLY A O 1
ATOM 583 N N . MET A 1 73 ? 5.936 -10.249 -23.699 1.00 62.66 73 MET A N 1
ATOM 584 C CA . MET A 1 73 ? 5.352 -9.378 -22.661 1.00 62.66 73 MET A CA 1
ATOM 585 C C . MET A 1 73 ? 3.917 -9.792 -22.332 1.00 62.66 73 MET A C 1
ATOM 587 O O . MET A 1 73 ? 3.094 -9.940 -23.237 1.00 62.66 73 MET A O 1
ATOM 591 N N . LEU A 1 74 ? 3.597 -9.911 -21.041 1.00 65.44 74 LEU A N 1
ATOM 592 C CA . LEU A 1 74 ? 2.215 -10.116 -20.607 1.00 65.44 74 LEU A CA 1
ATOM 593 C C . LEU A 1 74 ? 1.397 -8.833 -20.858 1.00 65.44 74 LEU A C 1
ATOM 595 O O . LEU A 1 74 ? 1.877 -7.735 -20.553 1.00 65.44 74 LEU A O 1
ATOM 599 N N . PRO A 1 75 ? 0.174 -8.942 -21.410 1.00 70.00 75 PRO A N 1
ATOM 600 C CA . PRO A 1 75 ? -0.597 -7.784 -21.854 1.00 70.00 75 PRO A CA 1
ATOM 601 C C . PRO A 1 75 ? -1.135 -6.935 -20.698 1.00 70.00 75 PRO A C 1
ATOM 603 O O . PRO A 1 75 ? -1.208 -5.719 -20.829 1.00 70.00 75 PRO A O 1
ATOM 606 N N . LEU A 1 76 ? -1.485 -7.548 -19.568 1.00 78.81 76 LEU A N 1
ATOM 607 C CA . LEU A 1 76 ? -2.028 -6.850 -18.409 1.00 78.81 76 LEU A CA 1
ATOM 608 C C . LEU A 1 76 ? -1.773 -7.670 -17.150 1.00 78.81 76 LEU A C 1
ATOM 610 O O . LEU A 1 76 ? -2.019 -8.876 -17.137 1.00 78.81 76 LEU A O 1
ATOM 614 N N . MET A 1 77 ? -1.302 -7.017 -16.096 1.00 83.38 77 MET A N 1
ATOM 615 C CA . MET A 1 77 ? -1.214 -7.607 -14.771 1.00 83.38 77 MET A CA 1
ATOM 616 C C . MET A 1 77 ? -2.280 -7.008 -13.866 1.00 83.38 77 MET A C 1
ATOM 618 O O . MET A 1 77 ? -2.357 -5.793 -13.712 1.00 83.38 77 MET A O 1
ATOM 622 N N . VAL A 1 78 ? -3.078 -7.867 -13.243 1.00 87.25 78 VAL A N 1
ATOM 623 C CA . VAL A 1 78 ? -4.055 -7.462 -12.235 1.00 87.25 78 VAL A CA 1
ATOM 624 C C . VAL A 1 78 ? -3.461 -7.726 -10.859 1.00 87.25 78 VAL A C 1
ATOM 626 O O . VAL A 1 78 ? -3.069 -8.853 -10.562 1.00 87.25 78 VAL A O 1
ATOM 629 N N . VAL A 1 79 ? -3.386 -6.689 -10.027 1.00 89.31 79 VAL A N 1
ATOM 630 C CA . VAL A 1 79 ? -2.938 -6.805 -8.638 1.00 89.31 79 VAL A CA 1
ATOM 631 C C . VAL A 1 79 ? -4.067 -6.381 -7.717 1.00 89.31 79 VAL A C 1
ATOM 633 O O . VAL A 1 79 ? -4.562 -5.259 -7.800 1.00 89.31 79 VAL A O 1
ATOM 636 N N . THR A 1 80 ? -4.467 -7.274 -6.820 1.00 92.06 80 THR A N 1
ATOM 637 C CA . THR A 1 80 ? -5.417 -6.955 -5.756 1.00 92.06 80 THR A CA 1
ATOM 638 C C . THR A 1 80 ? -4.652 -6.600 -4.487 1.00 92.06 80 THR A C 1
ATOM 640 O O . THR A 1 80 ? -3.812 -7.371 -4.028 1.00 92.06 80 THR A O 1
ATOM 643 N N . ILE A 1 81 ? -4.938 -5.423 -3.938 1.00 92.81 81 ILE A N 1
ATOM 644 C CA . ILE A 1 81 ? -4.430 -4.941 -2.657 1.00 92.81 81 ILE A CA 1
ATOM 645 C C . ILE A 1 81 ? -5.584 -5.031 -1.671 1.00 92.81 81 ILE A C 1
ATOM 647 O O . ILE A 1 81 ? -6.553 -4.276 -1.775 1.00 92.81 81 ILE A O 1
ATOM 651 N N . ASP A 1 82 ? -5.482 -5.972 -0.740 1.00 92.62 82 ASP A N 1
ATOM 652 C CA . ASP A 1 82 ? -6.443 -6.098 0.344 1.00 92.62 82 ASP A CA 1
ATOM 653 C C . ASP A 1 82 ? -6.017 -5.254 1.542 1.00 92.62 82 ASP A C 1
ATOM 655 O O . ASP A 1 82 ? -4.926 -5.438 2.078 1.00 92.62 82 ASP A O 1
ATOM 659 N N . VAL A 1 83 ? -6.886 -4.345 1.973 1.00 91.81 83 VAL A N 1
ATOM 660 C CA . VAL A 1 83 ? -6.649 -3.499 3.151 1.00 91.81 83 VAL A CA 1
ATOM 661 C C . VAL A 1 83 ? -7.237 -4.088 4.440 1.00 91.81 83 VAL A C 1
ATOM 663 O O . VAL A 1 83 ? -7.010 -3.536 5.515 1.00 91.81 83 VAL A O 1
ATOM 666 N N . GLY A 1 84 ? -7.980 -5.197 4.344 1.00 82.19 84 GLY A N 1
ATOM 667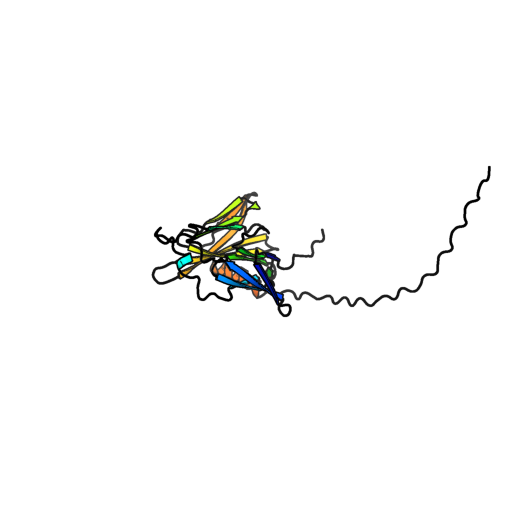 C CA . GLY A 1 84 ? -8.772 -5.802 5.418 1.00 82.19 84 GLY A CA 1
ATOM 668 C C . GLY A 1 84 ? -8.056 -6.822 6.314 1.00 82.19 84 GLY A C 1
ATOM 669 O O . GLY A 1 84 ? -8.740 -7.434 7.132 1.00 82.19 84 GLY A O 1
ATOM 670 N N . LEU A 1 85 ? -6.719 -6.964 6.212 1.00 69.75 85 LEU A N 1
ATOM 671 C CA . LEU A 1 85 ? -5.821 -7.898 6.944 1.00 69.75 85 LEU A CA 1
ATOM 672 C C . LEU A 1 85 ? -5.389 -9.190 6.207 1.00 69.75 85 LEU A C 1
ATOM 674 O O . LEU A 1 85 ? -5.003 -10.157 6.868 1.00 69.75 85 LEU A O 1
ATOM 678 N N . ALA A 1 86 ? -5.379 -9.261 4.870 1.00 59.75 86 ALA A N 1
ATOM 679 C CA . ALA A 1 86 ? -4.818 -10.452 4.218 1.00 59.75 86 ALA A CA 1
ATOM 680 C C . ALA A 1 86 ? -3.290 -10.563 4.376 1.00 59.75 86 ALA A C 1
ATOM 682 O O . ALA A 1 86 ? -2.521 -9.794 3.805 1.00 59.75 86 ALA A O 1
ATOM 683 N N . LEU A 1 87 ? -2.861 -11.639 5.043 1.00 64.94 87 LEU A N 1
ATOM 684 C CA . LEU A 1 87 ? -1.490 -12.174 5.014 1.00 64.94 87 LEU A CA 1
ATOM 685 C C . LEU A 1 87 ? -1.093 -12.730 3.633 1.00 64.94 87 LEU A C 1
ATOM 687 O O . LEU A 1 87 ? 0.074 -13.017 3.378 1.00 64.94 87 LEU A O 1
ATOM 691 N N . ASN A 1 88 ? -2.061 -12.893 2.731 1.00 69.12 88 ASN A N 1
ATOM 692 C CA . ASN A 1 88 ? -1.833 -13.385 1.379 1.00 69.12 88 ASN A CA 1
ATOM 693 C C . ASN A 1 88 ? -1.589 -12.216 0.428 1.00 69.12 88 ASN A C 1
ATOM 695 O O . ASN A 1 88 ? -2.477 -11.790 -0.310 1.00 69.12 88 ASN A O 1
ATOM 699 N N . VAL A 1 89 ? -0.361 -11.706 0.436 1.00 72.12 89 VAL A N 1
ATOM 700 C CA . VAL A 1 89 ? 0.080 -10.739 -0.571 1.00 72.12 89 VAL A CA 1
ATOM 701 C C . VAL A 1 89 ? 0.416 -11.456 -1.879 1.00 72.12 89 VAL A C 1
ATOM 703 O O . VAL A 1 89 ? 1.035 -12.523 -1.894 1.00 72.12 89 VAL A O 1
ATOM 706 N N . SER A 1 90 ? 0.007 -10.866 -3.004 1.00 79.75 90 SER A N 1
ATOM 707 C CA . SER A 1 90 ? 0.456 -11.323 -4.324 1.00 79.75 90 SER A CA 1
ATOM 708 C C . SER A 1 90 ? 1.982 -11.205 -4.447 1.00 79.75 90 SER A C 1
ATOM 710 O O . SER A 1 90 ? 2.580 -10.365 -3.775 1.00 79.75 90 SER A O 1
ATOM 712 N N . LYS A 1 91 ? 2.608 -11.947 -5.377 1.00 80.69 91 LYS A N 1
ATOM 713 C CA . LYS A 1 91 ? 4.045 -11.785 -5.701 1.00 80.69 91 LYS A CA 1
ATOM 714 C C . LYS A 1 91 ? 4.440 -10.332 -5.935 1.00 80.69 91 LYS A C 1
ATOM 716 O O . LYS A 1 91 ? 5.560 -9.949 -5.636 1.00 80.69 91 LYS A O 1
ATOM 721 N N . SER A 1 92 ? 3.500 -9.537 -6.433 1.00 83.69 92 SER A N 1
ATOM 722 C CA . SER A 1 92 ? 3.708 -8.161 -6.859 1.00 83.69 92 SER A CA 1
ATOM 723 C C . SER A 1 92 ? 3.418 -7.109 -5.809 1.00 83.69 92 SER A C 1
ATOM 725 O O . SER A 1 92 ? 3.311 -5.926 -6.137 1.00 83.69 92 SER A O 1
ATOM 727 N N . LEU A 1 93 ? 3.292 -7.526 -4.554 1.00 87.56 93 LEU A N 1
ATOM 728 C CA . LEU A 1 93 ? 2.982 -6.650 -3.445 1.00 87.56 93 LEU A CA 1
ATOM 729 C C . LEU A 1 93 ? 3.922 -6.951 -2.276 1.00 87.56 93 LEU A C 1
ATOM 731 O O . LEU A 1 93 ? 4.064 -8.095 -1.851 1.00 87.56 93 LEU A O 1
ATOM 735 N N . LEU A 1 94 ? 4.551 -5.903 -1.757 1.00 88.50 94 LEU A N 1
ATOM 736 C CA . LEU A 1 94 ? 5.277 -5.920 -0.493 1.00 88.50 94 LEU A CA 1
ATOM 737 C C . LEU A 1 94 ? 4.437 -5.172 0.525 1.00 88.50 94 LEU A C 1
ATOM 739 O O . LEU A 1 94 ? 3.977 -4.069 0.229 1.00 88.50 94 LEU A O 1
ATOM 743 N N . ALA A 1 95 ? 4.256 -5.730 1.713 1.00 90.75 95 ALA A N 1
ATOM 744 C CA . ALA A 1 95 ? 3.509 -5.060 2.760 1.00 90.75 95 ALA A CA 1
ATOM 745 C C . ALA A 1 95 ? 4.289 -5.003 4.072 1.00 90.75 95 ALA A C 1
ATOM 747 O O . ALA A 1 95 ? 4.981 -5.949 4.445 1.00 90.75 95 ALA A O 1
ATOM 748 N N . VAL A 1 96 ? 4.155 -3.886 4.780 1.00 89.88 96 VAL A N 1
ATOM 749 C CA . VAL A 1 96 ? 4.466 -3.783 6.207 1.00 89.88 96 VAL A CA 1
ATOM 750 C C . VAL A 1 96 ? 3.166 -3.438 6.916 1.00 89.88 96 VAL A C 1
ATOM 752 O O . VAL A 1 96 ? 2.499 -2.480 6.534 1.00 89.88 96 VAL A O 1
ATOM 755 N N . HIS A 1 97 ? 2.807 -4.210 7.931 1.00 90.88 97 HIS A N 1
ATOM 756 C CA . HIS A 1 97 ? 1.568 -4.080 8.681 1.00 90.88 97 HIS A CA 1
ATOM 757 C C . HIS A 1 97 ? 1.816 -3.697 10.131 1.00 90.88 97 HIS A C 1
ATOM 759 O O . HIS A 1 97 ? 2.860 -4.020 10.696 1.00 90.88 97 HIS A O 1
ATOM 765 N N . ASN A 1 98 ? 0.789 -3.099 10.738 1.00 88.75 98 ASN A N 1
ATOM 766 C CA . ASN A 1 98 ? 0.682 -2.875 12.180 1.00 88.75 98 ASN A CA 1
ATOM 767 C C . ASN A 1 98 ? 1.901 -2.172 12.783 1.00 88.75 98 ASN A C 1
ATOM 769 O O . ASN A 1 98 ? 2.345 -2.510 13.872 1.00 88.75 98 ASN A O 1
ATOM 773 N N . VAL A 1 99 ? 2.457 -1.193 12.074 1.00 89.62 99 VAL A N 1
ATOM 774 C CA . VAL A 1 99 ? 3.527 -0.354 12.607 1.00 89.62 99 VAL A CA 1
ATOM 775 C C . VAL A 1 99 ? 2.905 0.584 13.640 1.00 89.62 99 VAL A C 1
ATOM 777 O O . VAL A 1 99 ? 2.081 1.422 13.254 1.00 89.62 99 VAL A O 1
ATOM 780 N N . PRO A 1 100 ? 3.255 0.456 14.930 1.00 88.12 100 PRO A N 1
ATOM 781 C CA . PRO A 1 100 ? 2.670 1.283 15.971 1.00 88.12 100 PRO A CA 1
ATOM 782 C C . PRO A 1 100 ? 3.211 2.708 15.872 1.00 88.12 100 PRO A C 1
ATOM 784 O O . PRO A 1 100 ? 4.418 2.925 15.740 1.00 88.12 100 PRO A O 1
ATOM 787 N N . LYS A 1 101 ? 2.305 3.683 15.922 1.00 85.56 101 LYS A N 1
ATOM 788 C CA . LYS A 1 101 ? 2.582 5.113 15.781 1.00 85.56 101 LYS A CA 1
ATOM 789 C C . LYS A 1 101 ? 1.664 5.905 16.719 1.00 85.56 101 LYS A C 1
ATOM 791 O O . LYS A 1 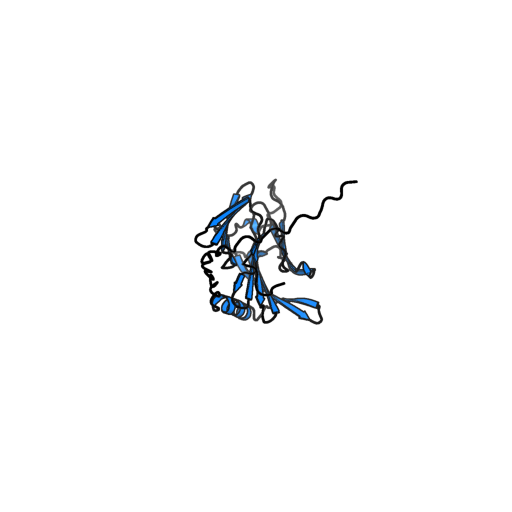101 ? 0.655 6.468 16.299 1.00 85.56 101 LYS A O 1
ATOM 796 N N . GLY A 1 102 ? 1.978 5.867 18.012 1.00 85.56 102 GLY A N 1
ATOM 797 C CA . GLY A 1 102 ? 1.062 6.338 19.052 1.00 85.56 102 GLY A CA 1
ATOM 798 C C . GLY A 1 102 ? -0.217 5.499 19.068 1.00 85.56 102 GLY A C 1
ATOM 799 O O . GLY A 1 102 ? -0.149 4.274 19.108 1.00 85.56 102 GLY A O 1
ATOM 800 N N . ASP A 1 103 ? -1.373 6.154 18.968 1.00 87.88 103 ASP A N 1
ATOM 801 C CA . ASP A 1 103 ? -2.688 5.490 18.932 1.00 87.88 103 ASP A CA 1
ATOM 802 C C . ASP A 1 103 ? -3.052 4.901 17.561 1.00 87.88 103 ASP A C 1
ATOM 804 O O . ASP A 1 103 ? -4.140 4.347 17.377 1.00 87.88 103 ASP A O 1
ATOM 808 N N . TRP A 1 104 ? -2.154 5.029 16.586 1.00 89.50 104 TRP A N 1
ATOM 809 C CA . TRP A 1 104 ? -2.367 4.590 15.219 1.00 89.50 104 TRP A CA 1
ATOM 810 C C . TRP A 1 104 ? -1.582 3.319 14.902 1.00 89.50 104 TRP A C 1
ATOM 812 O O . TRP A 1 104 ? -0.408 3.180 15.241 1.00 89.50 104 TRP A O 1
ATOM 822 N N . LEU A 1 105 ? -2.217 2.416 14.158 1.00 90.88 105 LEU A N 1
ATOM 823 C CA . LEU A 1 105 ? -1.557 1.334 13.438 1.00 90.88 105 LEU A CA 1
ATOM 824 C C . LEU A 1 105 ? -1.433 1.732 11.972 1.00 90.88 105 LEU A C 1
ATOM 826 O O . LEU A 1 105 ? -2.436 1.902 11.271 1.00 90.88 105 LEU A O 1
ATOM 830 N N . TYR A 1 106 ? -0.195 1.867 11.516 1.00 91.69 106 TYR A N 1
ATOM 831 C CA . TYR A 1 106 ? 0.138 2.155 10.130 1.00 91.69 106 TYR A CA 1
ATOM 832 C C . TYR A 1 106 ? 0.447 0.863 9.373 1.00 91.69 106 TYR A C 1
ATOM 834 O O . TYR A 1 106 ? 1.155 -0.011 9.870 1.00 91.69 106 TYR A O 1
ATOM 842 N N . SER A 1 107 ? -0.068 0.742 8.152 1.00 93.19 107 SER A N 1
ATOM 843 C CA . SER A 1 107 ? 0.381 -0.284 7.207 1.00 93.19 107 SER A CA 1
ATOM 844 C C . SER A 1 107 ? 0.646 0.333 5.841 1.00 93.19 107 SER A C 1
ATOM 846 O O . SER A 1 107 ? -0.027 1.281 5.438 1.00 93.19 107 SER A O 1
ATOM 848 N N . ARG A 1 108 ? 1.609 -0.228 5.114 1.00 93.44 108 ARG A N 1
ATOM 849 C CA . ARG A 1 108 ? 2.021 0.204 3.780 1.00 93.44 108 ARG A CA 1
ATOM 850 C C . ARG A 1 108 ? 2.062 -0.995 2.851 1.00 93.44 108 ARG A C 1
ATOM 852 O O . ARG A 1 108 ? 2.734 -1.972 3.150 1.00 93.44 108 ARG A O 1
ATOM 859 N N . TYR A 1 109 ? 1.416 -0.873 1.701 1.00 93.56 109 TYR A N 1
ATOM 860 C CA . TYR A 1 109 ? 1.362 -1.862 0.633 1.00 93.56 109 TYR A CA 1
ATOM 861 C C . TYR A 1 109 ? 2.039 -1.270 -0.600 1.00 93.56 109 TYR A C 1
ATOM 863 O O . TYR A 1 109 ? 1.470 -0.437 -1.306 1.00 93.56 109 TYR A O 1
ATOM 871 N N . GLN A 1 110 ? 3.280 -1.662 -0.847 1.00 91.44 110 GLN A N 1
ATOM 872 C CA . GLN A 1 110 ? 4.088 -1.203 -1.963 1.00 91.44 110 GLN A CA 1
ATOM 873 C C . GLN A 1 110 ? 3.930 -2.154 -3.148 1.00 91.44 110 GLN A C 1
ATOM 875 O O . GLN A 1 110 ? 4.254 -3.339 -3.057 1.00 91.44 110 GLN A O 1
ATOM 880 N N . LEU A 1 111 ? 3.483 -1.623 -4.286 1.00 88.44 111 LEU A N 1
ATOM 881 C CA . LEU A 1 111 ? 3.484 -2.389 -5.527 1.00 88.44 111 LEU A CA 1
ATOM 882 C C . LEU A 1 111 ? 4.917 -2.554 -6.027 1.00 88.44 111 LEU A C 1
ATOM 884 O O . LEU A 1 111 ? 5.675 -1.582 -6.126 1.00 88.44 111 LEU A O 1
ATOM 888 N N . VAL A 1 112 ? 5.263 -3.796 -6.354 1.00 83.19 112 VAL A N 1
ATOM 889 C CA . VAL A 1 112 ? 6.514 -4.158 -7.014 1.00 83.19 112 VAL A CA 1
ATOM 890 C C . VAL A 1 112 ? 6.285 -4.033 -8.509 1.00 83.19 112 VAL A C 1
ATOM 892 O O . VAL A 1 112 ? 5.473 -4.746 -9.096 1.00 83.19 112 VAL A O 1
ATOM 895 N N . LEU A 1 113 ? 6.984 -3.093 -9.135 1.00 69.12 113 LEU A N 1
ATOM 896 C CA . LEU A 1 113 ? 6.843 -2.840 -10.564 1.00 69.12 113 LEU A CA 1
ATOM 897 C C . LEU A 1 113 ? 7.777 -3.781 -11.340 1.00 69.12 113 LEU A C 1
ATOM 899 O O . LEU A 1 113 ? 8.991 -3.734 -11.138 1.00 69.12 113 LEU A O 1
ATOM 903 N N . TYR A 1 114 ? 7.210 -4.616 -12.223 1.00 66.25 114 TYR A N 1
ATOM 904 C CA . TYR A 1 114 ? 7.937 -5.598 -13.049 1.00 66.25 114 TYR A CA 1
ATOM 905 C C . TYR A 1 114 ? 8.011 -5.284 -14.548 1.00 66.25 114 TYR A C 1
ATOM 907 O O . TYR A 1 114 ? 6.994 -5.224 -15.234 1.00 66.25 114 TYR A O 1
ATOM 915 N N . SER A 1 115 ? 9.210 -5.211 -15.117 1.00 62.69 115 SER A N 1
ATOM 916 C CA . SER A 1 115 ? 9.425 -4.632 -16.454 1.00 62.69 115 SER A CA 1
ATOM 917 C C . SER A 1 115 ? 8.897 -5.463 -17.634 1.00 62.69 115 SER A C 1
ATOM 919 O O . SER A 1 115 ? 9.091 -5.084 -18.785 1.00 62.69 115 SER A O 1
ATOM 921 N N . TYR A 1 116 ? 8.265 -6.612 -17.381 1.00 67.50 116 TYR A N 1
ATOM 922 C CA . TYR A 1 116 ? 7.770 -7.539 -18.406 1.00 67.50 116 TYR A CA 1
ATOM 923 C C . TYR A 1 116 ? 6.256 -7.445 -18.670 1.00 67.50 116 TYR A C 1
ATOM 925 O O . TYR A 1 116 ? 5.734 -8.216 -19.480 1.00 67.50 116 TYR A O 1
ATOM 933 N N . VAL A 1 117 ? 5.543 -6.528 -18.010 1.00 70.62 117 VAL A N 1
ATOM 934 C CA . VAL A 1 117 ? 4.097 -6.317 -18.207 1.00 70.62 117 VAL A CA 1
ATOM 935 C C . VAL A 1 117 ? 3.849 -5.010 -18.959 1.00 70.62 117 VAL A C 1
ATOM 937 O O . VAL A 1 117 ? 4.576 -4.039 -18.757 1.00 70.62 117 VAL A O 1
ATOM 940 N N . ARG A 1 118 ? 2.843 -4.976 -19.844 1.00 71.81 118 ARG A N 1
ATOM 941 C CA . ARG A 1 118 ? 2.470 -3.739 -20.565 1.00 71.81 118 ARG A CA 1
ATOM 942 C C . ARG A 1 118 ? 1.685 -2.765 -19.686 1.00 71.81 118 ARG A C 1
ATOM 944 O O . ARG A 1 118 ? 1.805 -1.558 -19.826 1.00 71.81 118 ARG A O 1
ATOM 951 N N . GLY A 1 119 ? 0.889 -3.284 -18.761 1.00 74.94 119 GLY A N 1
ATOM 952 C CA . GLY A 1 119 ? 0.113 -2.464 -17.842 1.00 74.94 119 GLY A CA 1
ATOM 953 C C . GLY A 1 119 ? -0.133 -3.182 -16.529 1.00 74.94 119 GLY A C 1
ATOM 954 O O . GLY A 1 119 ? -0.076 -4.413 -16.461 1.00 74.94 119 GLY A O 1
ATOM 955 N N . VAL A 1 120 ? -0.419 -2.397 -15.496 1.00 82.62 120 VAL A N 1
ATOM 956 C CA . VAL A 1 120 ? -0.802 -2.886 -14.172 1.00 82.62 120 VAL A CA 1
ATOM 957 C C . VAL A 1 120 ? -2.127 -2.243 -13.796 1.00 82.62 120 VAL A C 1
ATOM 959 O O . VAL A 1 120 ? -2.218 -1.019 -13.744 1.00 82.62 120 VAL A O 1
ATOM 962 N N . VAL A 1 121 ? -3.135 -3.064 -13.509 1.00 88.69 121 VAL A N 1
ATOM 963 C CA . VAL A 1 121 ? -4.399 -2.613 -12.919 1.00 88.69 121 VAL A CA 1
ATOM 964 C C . VAL A 1 121 ? -4.402 -3.009 -11.453 1.00 88.69 121 VAL A C 1
ATOM 966 O O . VAL A 1 121 ? -4.341 -4.192 -11.115 1.00 88.69 121 VAL A O 1
ATOM 969 N N . ALA A 1 122 ? -4.465 -2.010 -10.581 1.00 91.44 122 ALA A N 1
ATOM 970 C CA . ALA A 1 122 ? -4.543 -2.192 -9.145 1.00 91.44 122 ALA A CA 1
ATOM 971 C C . ALA A 1 122 ? -6.002 -2.102 -8.677 1.00 91.44 122 ALA A C 1
ATOM 973 O O . ALA A 1 122 ? -6.672 -1.088 -8.887 1.00 91.44 122 ALA A O 1
ATOM 974 N N . TYR A 1 123 ? -6.464 -3.154 -8.006 1.00 94.06 123 TYR A N 1
ATOM 975 C CA . TYR A 1 123 ? -7.761 -3.229 -7.339 1.00 94.06 123 TYR A CA 1
ATOM 976 C C . TYR A 1 123 ? -7.535 -3.146 -5.835 1.00 94.06 123 TYR A C 1
ATOM 978 O O . TYR A 1 123 ? -7.011 -4.084 -5.241 1.00 94.06 123 TYR A O 1
ATOM 986 N N . VAL A 1 124 ? -7.921 -2.036 -5.216 1.00 95.50 124 VAL A N 1
ATOM 987 C CA . VAL A 1 124 ? -7.880 -1.871 -3.761 1.00 95.50 124 VAL A CA 1
ATOM 988 C C . VAL A 1 124 ? -9.256 -2.220 -3.215 1.00 95.50 124 VAL A C 1
ATOM 990 O O . VAL A 1 124 ? -10.247 -1.590 -3.596 1.00 95.50 124 VAL A O 1
ATOM 993 N N . LYS A 1 125 ? -9.331 -3.227 -2.349 1.00 95.00 125 LYS A N 1
ATOM 994 C CA . LYS A 1 125 ? -10.589 -3.659 -1.735 1.00 95.00 125 LYS A CA 1
ATOM 995 C C . LYS A 1 125 ? -10.396 -4.084 -0.288 1.00 95.00 125 LYS A C 1
ATOM 997 O O . LYS A 1 125 ? -9.289 -4.421 0.110 1.00 95.00 125 LYS A O 1
ATOM 1002 N N . ASP A 1 126 ? -11.473 -4.062 0.480 1.00 93.75 126 ASP A N 1
ATOM 1003 C CA . ASP A 1 126 ? -11.566 -4.801 1.736 1.00 93.75 126 ASP A CA 1
ATOM 1004 C C . ASP A 1 126 ? -12.157 -6.175 1.406 1.00 93.75 126 ASP A C 1
ATOM 1006 O O . ASP A 1 126 ? -13.342 -6.277 1.085 1.00 93.75 126 ASP A O 1
ATOM 1010 N N . ILE A 1 127 ? -11.330 -7.225 1.411 1.00 89.38 127 ILE A N 1
ATOM 1011 C CA . ILE A 1 127 ? -11.777 -8.584 1.066 1.00 89.38 127 ILE A CA 1
ATOM 1012 C C . ILE A 1 127 ? -12.766 -9.118 2.090 1.00 89.38 127 ILE A C 1
ATOM 1014 O O . ILE A 1 127 ? -13.707 -9.808 1.706 1.00 89.38 127 ILE A O 1
ATOM 1018 N N . LYS A 1 128 ? -12.569 -8.810 3.374 1.00 88.94 128 LYS A N 1
ATOM 1019 C CA . LYS A 1 128 ? -13.413 -9.343 4.445 1.00 88.94 128 LYS A CA 1
ATOM 1020 C C . LYS A 1 128 ? -14.853 -8.859 4.296 1.00 88.94 128 LYS A C 1
ATOM 1022 O O . LYS A 1 128 ? -15.778 -9.633 4.523 1.00 88.94 128 LYS A O 1
ATOM 1027 N N . SER A 1 129 ? -15.017 -7.600 3.905 1.00 89.06 129 SER A N 1
ATOM 1028 C CA . SER A 1 129 ? -16.326 -6.981 3.679 1.00 89.06 129 SER A CA 1
ATOM 1029 C C . SER A 1 129 ? -16.806 -7.091 2.222 1.00 89.06 129 SER A C 1
ATOM 1031 O O . SER A 1 129 ? -17.922 -6.684 1.923 1.00 89.06 129 SER A O 1
ATOM 1033 N N . ASP A 1 130 ? -15.963 -7.609 1.323 1.00 90.94 130 ASP A N 1
ATOM 1034 C CA . ASP A 1 130 ? -16.120 -7.607 -0.141 1.00 90.94 130 ASP A CA 1
ATOM 1035 C C . ASP A 1 130 ? -16.475 -6.230 -0.739 1.00 90.94 130 ASP A C 1
ATOM 1037 O O . ASP A 1 130 ? -17.273 -6.103 -1.667 1.00 90.94 130 ASP A O 1
ATOM 1041 N N . ILE A 1 131 ? -15.862 -5.165 -0.209 1.00 93.75 131 ILE A N 1
ATOM 1042 C CA . ILE A 1 131 ? -16.124 -3.790 -0.653 1.00 93.75 131 ILE A CA 1
ATOM 1043 C C . ILE A 1 131 ? -14.982 -3.304 -1.551 1.00 93.75 131 ILE A C 1
ATOM 1045 O O . ILE A 1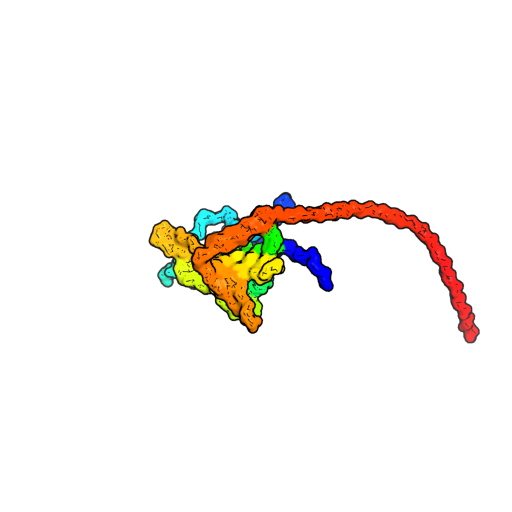 131 ? -13.843 -3.178 -1.084 1.00 93.75 131 ILE A O 1
ATOM 1049 N N . PRO A 1 132 ? -15.249 -2.973 -2.829 1.00 95.31 132 PRO A N 1
ATOM 1050 C CA . PRO A 1 132 ? -14.269 -2.304 -3.669 1.00 95.31 132 PRO A CA 1
ATOM 1051 C C . PRO A 1 132 ? -14.079 -0.859 -3.197 1.00 95.31 132 PRO A C 1
ATOM 1053 O O . PRO A 1 132 ? -15.036 -0.102 -3.060 1.00 95.31 132 PRO A O 1
ATOM 1056 N N . ILE A 1 133 ? -12.827 -0.461 -2.983 1.00 96.69 133 ILE A N 1
ATOM 1057 C CA . ILE A 1 133 ? -12.472 0.898 -2.548 1.00 96.69 133 ILE A CA 1
ATOM 1058 C C . ILE A 1 133 ? -12.017 1.714 -3.754 1.00 96.69 133 ILE A C 1
ATOM 1060 O O . ILE A 1 133 ? -12.394 2.874 -3.927 1.00 96.69 133 ILE A O 1
ATOM 1064 N N . TYR A 1 134 ? -11.189 1.110 -4.607 1.00 96.75 134 TYR A N 1
ATOM 1065 C CA . TYR A 1 134 ? -10.628 1.787 -5.765 1.00 96.75 134 TYR A CA 1
ATOM 1066 C C . TYR A 1 134 ? -10.172 0.813 -6.846 1.00 96.75 134 TYR A C 1
ATOM 1068 O O . TYR A 1 134 ? -9.620 -0.247 -6.560 1.00 96.75 134 TYR A O 1
ATOM 1076 N N . ILE A 1 135 ? -10.333 1.231 -8.098 1.00 95.31 135 ILE A N 1
ATOM 1077 C CA . ILE A 1 135 ? -9.797 0.551 -9.275 1.00 95.31 135 ILE A CA 1
ATOM 1078 C C . ILE A 1 135 ? -8.976 1.584 -10.042 1.00 95.31 135 ILE A C 1
ATOM 1080 O O . ILE A 1 135 ? -9.463 2.683 -10.319 1.00 95.31 135 ILE A O 1
ATOM 1084 N N . SER A 1 136 ? -7.720 1.266 -10.353 1.00 91.50 136 SER A N 1
ATOM 1085 C CA . SER A 1 136 ? -6.861 2.180 -11.105 1.00 91.50 136 SER A CA 1
ATOM 1086 C C . SER A 1 136 ? -7.377 2.370 -12.538 1.00 91.50 136 SER A C 1
ATOM 1088 O O . SER A 1 136 ? -7.538 1.370 -13.241 1.00 91.50 136 SER A O 1
ATOM 1090 N N . PRO A 1 137 ? -7.595 3.613 -13.007 1.00 88.44 137 PRO A N 1
ATOM 1091 C CA . PRO A 1 137 ? -7.887 3.866 -14.411 1.00 88.44 137 PRO A CA 1
ATOM 1092 C C . PRO A 1 137 ? -6.655 3.583 -15.282 1.00 88.44 137 PRO A C 1
ATOM 1094 O O . PRO A 1 137 ? -5.529 3.557 -14.791 1.00 88.44 137 PRO A O 1
ATOM 1097 N N . GLU A 1 138 ? -6.866 3.406 -16.586 1.00 81.44 138 GLU A N 1
ATOM 1098 C CA . GLU A 1 138 ? -5.840 2.939 -17.535 1.00 81.44 138 GLU A CA 1
ATOM 1099 C C . GLU A 1 138 ? -4.572 3.807 -17.586 1.00 81.44 138 GLU A C 1
ATOM 1101 O O . GLU A 1 138 ? -3.478 3.309 -17.840 1.00 81.44 138 GLU A O 1
ATOM 1106 N N . ASN A 1 139 ? -4.698 5.109 -17.330 1.00 81.38 139 AS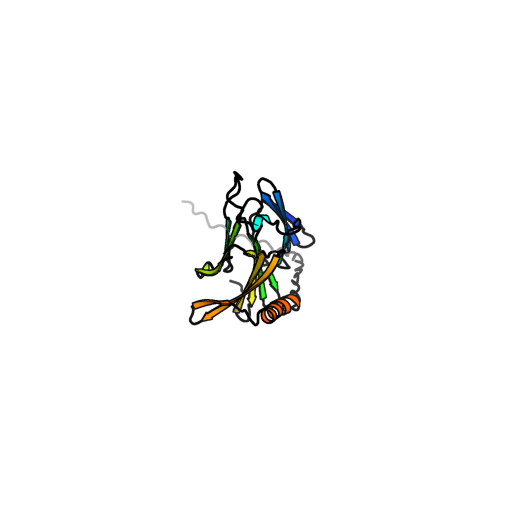N A N 1
ATOM 1107 C CA . ASN A 1 139 ? -3.599 6.077 -17.367 1.00 81.38 139 ASN A CA 1
ATOM 1108 C C . ASN A 1 139 ? -2.962 6.349 -15.991 1.00 81.38 139 ASN A C 1
ATOM 1110 O O . ASN A 1 139 ? -2.179 7.297 -15.845 1.00 81.38 139 ASN A O 1
ATOM 1114 N N . ALA A 1 140 ? -3.303 5.550 -14.980 1.00 87.06 140 ALA A N 1
ATOM 1115 C CA . ALA A 1 140 ? -2.880 5.744 -13.606 1.00 87.06 140 ALA A CA 1
ATOM 1116 C C . ALA A 1 140 ? -2.256 4.474 -13.021 1.00 87.06 140 ALA A C 1
ATOM 1118 O O . ALA A 1 140 ? -2.834 3.394 -13.074 1.00 87.06 140 ALA A O 1
ATOM 1119 N N . LEU A 1 141 ? -1.111 4.625 -12.362 1.00 87.81 141 LEU A N 1
ATOM 1120 C CA . LEU A 1 141 ? -0.461 3.552 -11.616 1.00 87.81 141 LEU A CA 1
ATOM 1121 C C . LEU A 1 141 ? -0.622 3.864 -10.146 1.00 87.81 141 LEU A C 1
ATOM 1123 O O . LEU A 1 141 ? -0.177 4.912 -9.664 1.00 87.81 141 LEU A O 1
ATOM 1127 N N . VAL A 1 142 ? -1.204 2.923 -9.420 1.00 91.50 142 VAL A N 1
ATOM 1128 C CA . VAL A 1 142 ? -1.060 2.911 -7.970 1.00 91.50 142 VAL A CA 1
ATOM 1129 C C . VAL A 1 142 ? 0.398 2.576 -7.678 1.00 91.50 142 VAL A C 1
ATOM 1131 O O . VAL A 1 142 ? 0.934 1.591 -8.168 1.00 91.50 142 VAL A O 1
ATOM 1134 N N . THR A 1 143 ? 1.070 3.436 -6.926 1.00 90.31 143 THR A N 1
ATOM 1135 C CA . THR A 1 143 ? 2.454 3.200 -6.501 1.00 90.31 143 THR A CA 1
ATOM 1136 C C . THR A 1 143 ? 2.476 2.438 -5.189 1.00 90.31 143 THR A C 1
ATOM 1138 O O . THR A 1 143 ? 3.226 1.479 -5.041 1.00 90.31 143 THR A O 1
ATOM 1141 N N . HIS A 1 144 ? 1.639 2.852 -4.245 1.00 92.88 144 HIS A N 1
ATOM 1142 C CA . HIS A 1 144 ? 1.448 2.190 -2.970 1.00 92.88 144 HIS A CA 1
ATOM 1143 C C . HIS A 1 144 ? 0.108 2.597 -2.361 1.00 92.88 144 HIS A C 1
ATOM 1145 O O . HIS A 1 144 ? -0.503 3.595 -2.758 1.00 92.88 144 HIS A O 1
ATOM 1151 N N . VAL A 1 145 ? -0.335 1.805 -1.395 1.00 95.06 145 VAL A N 1
ATOM 1152 C CA . VAL A 1 145 ? -1.492 2.083 -0.549 1.00 95.06 145 VAL A CA 1
ATOM 1153 C C . VAL A 1 145 ? -1.014 2.138 0.890 1.00 95.06 145 VAL A C 1
ATOM 1155 O O . VAL A 1 145 ? -0.145 1.369 1.291 1.00 95.06 145 VAL A O 1
ATOM 1158 N N . GLU A 1 146 ? -1.573 3.044 1.667 1.00 94.75 146 GLU A N 1
ATOM 1159 C CA . GLU A 1 146 ? -1.323 3.166 3.094 1.00 94.75 146 GLU A CA 1
ATOM 1160 C C . GLU A 1 146 ? -2.643 3.050 3.838 1.00 94.75 146 GLU A C 1
ATOM 1162 O O . GLU A 1 146 ? -3.683 3.494 3.348 1.00 94.75 146 GLU A O 1
ATOM 1167 N N . THR A 1 147 ? -2.608 2.461 5.023 1.00 94.50 147 THR A N 1
ATOM 1168 C CA . THR A 1 147 ? -3.770 2.387 5.903 1.00 94.50 147 THR A CA 1
ATOM 1169 C C . THR A 1 147 ? -3.405 2.893 7.282 1.00 94.50 147 THR A C 1
ATOM 1171 O O . THR A 1 147 ? -2.332 2.569 7.792 1.00 94.50 147 THR A O 1
ATOM 1174 N N . TYR A 1 148 ? -4.325 3.623 7.895 1.00 93.50 148 TYR A N 1
ATOM 1175 C CA . TYR A 1 148 ? -4.175 4.183 9.231 1.00 93.50 148 TYR A CA 1
ATOM 1176 C C . TYR A 1 148 ? -5.376 3.758 10.061 1.00 93.50 148 TYR A C 1
ATOM 1178 O O . TYR A 1 148 ? -6.501 4.135 9.742 1.00 93.50 148 TYR A O 1
ATOM 1186 N N . LYS A 1 149 ? -5.149 2.974 11.115 1.00 92.94 149 LYS A N 1
ATOM 1187 C CA . LYS A 1 149 ? -6.197 2.551 12.048 1.00 92.94 149 LYS A CA 1
ATOM 1188 C C . LYS A 1 149 ? -5.959 3.189 13.408 1.00 92.94 149 LYS A C 1
ATOM 1190 O O . LYS A 1 149 ? -4.981 2.844 14.059 1.00 92.94 149 LYS A O 1
ATOM 1195 N N . ASN A 1 150 ? -6.846 4.074 13.845 1.00 91.62 150 ASN A N 1
ATOM 1196 C CA . ASN A 1 150 ? -6.814 4.598 15.205 1.00 91.62 150 ASN A CA 1
ATOM 1197 C C . ASN A 1 150 ? -7.437 3.566 16.151 1.00 91.62 150 ASN A C 1
ATOM 1199 O O . ASN A 1 150 ? -8.592 3.175 15.969 1.00 91.62 150 ASN A O 1
ATOM 1203 N N . ILE A 1 151 ? -6.679 3.110 17.146 1.00 90.00 151 ILE A N 1
ATOM 1204 C CA . ILE A 1 151 ? -7.128 2.088 18.097 1.00 90.00 151 ILE A CA 1
ATOM 1205 C C . ILE A 1 151 ? -8.164 2.667 19.073 1.00 90.00 151 ILE A C 1
ATOM 1207 O O . ILE A 1 151 ? -9.115 1.973 19.420 1.00 90.00 151 ILE A O 1
ATOM 1211 N N . LYS A 1 152 ? -8.013 3.932 19.488 1.00 89.56 152 LYS A N 1
ATOM 1212 C CA . LYS A 1 152 ? -8.890 4.579 20.478 1.00 89.56 152 LYS A CA 1
ATOM 1213 C C . LYS A 1 152 ? -10.222 5.030 19.887 1.00 89.56 152 LYS A C 1
ATOM 1215 O O . LYS A 1 152 ? -11.270 4.792 20.474 1.00 89.56 152 LYS A O 1
ATOM 1220 N N . GLU A 1 153 ? -10.180 5.680 18.729 1.00 89.00 153 GLU A N 1
ATOM 1221 C CA . GLU A 1 153 ? -11.358 6.259 18.071 1.00 89.00 153 GLU A CA 1
ATOM 1222 C C . GLU A 1 153 ? -12.033 5.295 17.087 1.00 89.00 153 GLU A C 1
ATOM 1224 O O . GLU A 1 153 ? -13.054 5.638 16.497 1.00 89.00 153 GLU A O 1
ATOM 1229 N N . ASN A 1 154 ? -11.450 4.111 16.866 1.00 89.19 154 ASN A N 1
ATOM 1230 C CA . ASN A 1 154 ? -11.902 3.125 15.879 1.00 89.19 154 ASN A CA 1
ATOM 1231 C C . ASN A 1 154 ? -12.045 3.689 14.445 1.00 89.19 154 ASN A C 1
ATOM 1233 O O . ASN A 1 154 ? -12.809 3.175 13.628 1.00 89.19 154 ASN A O 1
ATOM 1237 N N . LYS A 1 155 ? -11.287 4.741 14.113 1.00 91.88 155 LYS A N 1
ATOM 1238 C CA . LYS A 1 155 ? -11.232 5.299 12.757 1.00 91.88 155 LYS A CA 1
ATOM 1239 C C . LYS A 1 155 ? -10.287 4.495 11.881 1.00 91.88 155 LYS A C 1
ATOM 1241 O O . LYS A 1 155 ? -9.228 4.058 12.333 1.00 91.88 155 LYS A O 1
ATOM 1246 N N . PHE A 1 156 ? -10.637 4.341 10.609 1.00 93.75 156 PHE A N 1
ATOM 1247 C CA . PHE A 1 156 ? -9.793 3.657 9.637 1.00 93.75 156 PHE A CA 1
ATOM 1248 C C . PHE A 1 156 ? -9.755 4.429 8.325 1.00 93.75 156 PHE A C 1
ATOM 1250 O O . PHE A 1 156 ? -10.787 4.675 7.708 1.00 93.75 156 PHE A O 1
ATOM 1257 N N . PHE A 1 157 ? -8.554 4.775 7.881 1.00 94.44 157 PHE A N 1
ATOM 1258 C CA . PHE A 1 157 ? -8.330 5.507 6.645 1.00 94.44 157 PHE A CA 1
ATOM 1259 C C . PHE A 1 157 ? -7.496 4.690 5.672 1.00 94.44 157 PHE A C 1
ATOM 1261 O O . PHE A 1 157 ? -6.583 3.966 6.070 1.00 94.44 157 PHE A O 1
ATOM 1268 N N . VAL A 1 158 ? -7.780 4.865 4.385 1.00 95.62 158 VAL A N 1
ATOM 1269 C CA . VAL A 1 158 ? -7.022 4.298 3.270 1.00 95.62 158 VAL A CA 1
ATOM 1270 C C . VAL A 1 158 ? -6.533 5.435 2.389 1.00 95.62 158 VAL A C 1
ATOM 1272 O O . VAL A 1 158 ? -7.326 6.232 1.882 1.00 95.62 158 VAL A O 1
ATOM 1275 N N . VAL A 1 159 ? -5.224 5.502 2.176 1.00 95.06 159 VAL A N 1
ATOM 1276 C CA . VAL A 1 159 ? -4.584 6.472 1.290 1.00 95.06 159 VAL A CA 1
ATOM 1277 C C . VAL A 1 159 ? -3.997 5.742 0.096 1.00 95.06 159 VAL A C 1
ATOM 1279 O O . VAL A 1 159 ? -3.164 4.856 0.236 1.00 95.06 159 VAL A O 1
ATOM 1282 N N . ILE A 1 160 ? -4.425 6.122 -1.101 1.00 95.75 160 ILE A N 1
ATOM 1283 C CA . ILE A 1 160 ? -3.975 5.519 -2.353 1.00 95.75 160 ILE A CA 1
ATOM 1284 C C . ILE A 1 160 ? -3.093 6.529 -3.073 1.00 95.75 160 ILE A C 1
ATOM 1286 O O . ILE A 1 160 ? -3.574 7.579 -3.512 1.00 95.75 160 ILE A O 1
ATOM 1290 N N . HIS A 1 161 ? -1.812 6.195 -3.208 1.00 93.50 161 HIS A N 1
ATOM 1291 C CA . HIS A 1 161 ? -0.820 7.026 -3.881 1.00 93.50 161 HIS A CA 1
ATOM 1292 C C . HIS A 1 161 ? -0.725 6.624 -5.341 1.00 93.50 161 HIS A C 1
ATOM 1294 O O . HIS A 1 161 ? -0.325 5.507 -5.679 1.00 93.50 161 HIS A O 1
ATOM 1300 N N . ILE A 1 162 ? -1.070 7.551 -6.221 1.00 92.50 162 ILE A N 1
ATOM 1301 C CA . ILE A 1 162 ? -1.245 7.323 -7.648 1.00 92.50 162 ILE A CA 1
ATOM 1302 C C . ILE A 1 162 ? -0.276 8.227 -8.399 1.00 92.50 162 ILE A C 1
ATOM 1304 O O . ILE A 1 162 ? -0.121 9.401 -8.082 1.00 92.50 162 ILE A O 1
ATOM 1308 N N . LYS A 1 163 ? 0.351 7.717 -9.447 1.00 89.94 163 LYS A N 1
ATOM 1309 C CA . LYS A 1 163 ? 0.972 8.570 -10.457 1.00 89.94 163 LYS A CA 1
ATOM 1310 C C . LYS A 1 163 ? 0.069 8.571 -11.691 1.00 89.94 163 LYS A C 1
ATOM 1312 O O . LYS A 1 163 ? -0.526 7.547 -12.018 1.00 89.94 163 LYS A O 1
ATOM 1317 N N . ILE A 1 164 ? -0.086 9.717 -12.340 1.00 89.00 164 ILE A N 1
ATOM 1318 C CA . ILE A 1 164 ? -0.816 9.843 -13.605 1.00 89.00 164 ILE A CA 1
ATOM 1319 C C . ILE A 1 164 ? 0.148 10.394 -14.640 1.00 89.00 164 ILE A C 1
ATOM 1321 O O . ILE A 1 164 ? 0.870 11.359 -14.371 1.00 89.00 164 ILE A O 1
ATOM 1325 N N . ARG A 1 165 ? 0.167 9.766 -15.815 1.00 82.31 165 ARG A N 1
ATOM 1326 C CA . ARG A 1 165 ? 0.963 10.243 -16.943 1.00 82.31 165 ARG A CA 1
ATOM 1327 C C . ARG A 1 165 ? 0.317 11.495 -17.533 1.00 82.31 165 ARG A C 1
ATOM 1329 O O . ARG A 1 165 ? -0.866 11.491 -17.863 1.00 82.31 165 ARG A O 1
ATOM 1336 N N . VAL A 1 166 ? 1.116 12.538 -17.699 1.00 86.19 166 VAL A N 1
ATOM 1337 C CA . VAL A 1 166 ? 0.770 13.762 -18.432 1.00 86.19 166 VAL A CA 1
ATOM 1338 C C . VAL A 1 166 ? 1.761 13.947 -19.584 1.00 86.19 166 VAL A C 1
ATOM 1340 O O . VAL A 1 166 ? 2.718 13.179 -19.694 1.00 86.19 166 VAL A O 1
ATOM 1343 N N . ALA A 1 167 ? 1.527 14.922 -20.467 1.00 84.06 167 ALA A N 1
ATOM 1344 C CA . ALA A 1 167 ? 2.378 15.148 -21.642 1.00 84.06 167 ALA A CA 1
ATOM 1345 C C . ALA A 1 167 ? 3.866 15.310 -21.269 1.00 84.06 167 ALA A C 1
ATOM 1347 O O . ALA A 1 167 ? 4.715 14.647 -21.860 1.00 84.06 167 ALA A O 1
ATOM 1348 N N . ASP A 1 168 ? 4.148 16.084 -20.216 1.00 84.88 168 ASP A N 1
ATOM 1349 C CA . ASP A 1 168 ? 5.509 16.455 -19.804 1.00 84.88 168 ASP A CA 1
ATOM 1350 C C . ASP A 1 168 ? 6.026 15.664 -18.586 1.00 84.88 168 ASP A C 1
ATOM 1352 O O . ASP A 1 168 ? 6.910 16.117 -17.860 1.00 84.88 168 ASP A O 1
ATOM 1356 N N . GLY A 1 169 ? 5.464 14.479 -18.321 1.00 83.12 169 GLY A N 1
ATOM 1357 C CA . GLY A 1 169 ? 5.949 13.591 -17.263 1.00 83.12 169 GLY A CA 1
ATOM 1358 C C . GLY A 1 169 ? 4.842 12.987 -16.408 1.00 83.12 169 GLY A C 1
ATOM 1359 O O . GLY A 1 169 ? 3.918 12.349 -16.917 1.00 83.12 169 GLY A O 1
ATOM 1360 N N . PHE A 1 170 ? 4.961 13.137 -15.087 1.00 83.88 170 PHE A N 1
ATOM 1361 C CA . PHE A 1 170 ? 4.072 12.492 -14.124 1.00 83.88 170 PHE A CA 1
ATOM 1362 C C . PHE A 1 170 ? 3.604 13.465 -13.056 1.00 83.88 170 PHE A C 1
ATOM 1364 O O . PHE A 1 170 ? 4.409 14.160 -12.440 1.00 83.88 170 PHE A O 1
ATOM 1371 N N . ILE A 1 171 ? 2.306 13.426 -12.773 1.00 89.25 171 ILE A N 1
ATOM 1372 C CA . ILE A 1 171 ? 1.743 14.060 -11.586 1.00 89.25 171 ILE A CA 1
ATOM 1373 C C . ILE A 1 171 ? 1.499 12.996 -10.522 1.00 89.25 171 ILE A C 1
ATOM 1375 O O . ILE A 1 171 ? 0.979 11.914 -10.809 1.00 89.25 171 ILE A O 1
ATOM 1379 N N . THR A 1 172 ? 1.881 13.297 -9.285 1.00 89.62 172 THR A N 1
ATOM 1380 C CA . THR A 1 172 ? 1.508 12.467 -8.141 1.00 89.62 172 THR A CA 1
ATOM 1381 C C . THR A 1 172 ? 0.155 12.943 -7.648 1.00 89.62 172 THR A C 1
ATOM 1383 O O . THR A 1 172 ? 0.008 14.065 -7.166 1.00 89.62 172 THR A O 1
ATOM 1386 N N . LEU A 1 173 ? -0.830 12.069 -7.778 1.00 91.75 173 LEU A N 1
ATOM 1387 C CA . LEU A 1 173 ? -2.126 12.217 -7.161 1.00 91.75 173 LEU A CA 1
ATOM 1388 C C . LEU A 1 173 ? -2.276 11.213 -6.049 1.00 91.75 173 LEU A C 1
ATOM 1390 O O . LEU A 1 173 ? -1.511 10.282 -5.833 1.00 91.75 173 LEU A O 1
ATOM 1394 N N . ASN A 1 174 ? -3.286 11.481 -5.269 1.00 92.62 174 ASN A N 1
ATOM 1395 C CA . ASN A 1 174 ? -3.371 10.927 -3.966 1.00 92.62 174 ASN A CA 1
ATOM 1396 C C . ASN A 1 174 ? -4.894 10.811 -3.766 1.00 92.62 174 ASN A C 1
ATOM 1398 O O . ASN A 1 174 ? -5.628 11.732 -4.136 1.00 92.62 174 ASN A O 1
ATOM 1402 N N . LYS A 1 175 ? -5.418 9.724 -3.201 1.00 93.81 175 LYS A N 1
ATOM 1403 C CA . LYS A 1 175 ? -6.841 9.614 -2.807 1.00 93.81 175 LYS A CA 1
ATOM 1404 C C . LYS A 1 175 ? -6.951 9.163 -1.356 1.00 93.81 175 LYS A C 1
ATOM 1406 O O . LYS A 1 175 ? -6.148 8.342 -0.943 1.00 93.81 175 LYS A O 1
ATOM 1411 N N . LEU A 1 176 ? -7.879 9.739 -0.599 1.00 95.12 176 LEU A N 1
ATOM 1412 C CA . LEU A 1 176 ? -8.115 9.418 0.810 1.00 95.12 176 LEU A CA 1
ATOM 1413 C C . LEU A 1 176 ? -9.548 8.915 0.954 1.00 95.12 176 LEU A C 1
ATOM 1415 O O . LEU A 1 176 ? -10.471 9.575 0.474 1.00 95.12 176 LEU A O 1
ATOM 1419 N N . PHE A 1 177 ? -9.707 7.783 1.623 1.00 95.62 177 PHE A N 1
ATOM 1420 C CA . PHE A 1 177 ? -10.992 7.188 1.955 1.00 95.62 177 PHE A CA 1
ATOM 1421 C C . PHE A 1 177 ? -11.056 6.947 3.460 1.00 95.62 177 PHE A C 1
ATOM 1423 O O . PHE A 1 177 ? -10.081 6.471 4.038 1.00 95.62 177 PHE A O 1
ATOM 1430 N N . GLU A 1 178 ? -12.185 7.260 4.079 1.00 94.88 178 GLU A N 1
ATOM 1431 C CA . GLU A 1 178 ? -12.494 6.920 5.469 1.00 94.88 178 GLU A CA 1
ATOM 1432 C C . GLU A 1 178 ? -13.473 5.748 5.479 1.00 94.88 178 GLU A C 1
ATOM 1434 O O . GLU A 1 178 ? -14.451 5.743 4.729 1.00 94.88 178 GLU A O 1
ATOM 1439 N N . ARG A 1 179 ? -13.211 4.738 6.305 1.00 95.00 179 ARG A N 1
ATOM 1440 C CA . ARG A 1 179 ? -14.170 3.667 6.568 1.00 95.00 179 ARG A CA 1
ATOM 1441 C C . ARG A 1 179 ? -15.262 4.227 7.478 1.00 95.00 179 ARG A C 1
ATOM 1443 O O . ARG A 1 179 ? -14.971 4.558 8.623 1.00 95.00 179 ARG A O 1
ATOM 1450 N N . SER A 1 180 ? -16.490 4.288 6.977 1.00 95.19 180 SER A N 1
ATOM 1451 C CA . SER A 1 180 ? -17.684 4.564 7.777 1.00 95.19 180 SER A CA 1
ATOM 1452 C C . SER A 1 180 ? -18.401 3.251 8.083 1.00 95.19 180 SER A C 1
ATOM 1454 O O . SER A 1 180 ? -18.439 2.343 7.247 1.00 95.19 180 SER A O 1
ATOM 1456 N N . GLU A 1 181 ? -18.952 3.146 9.285 1.00 94.94 181 GLU A N 1
ATOM 1457 C CA . GLU A 1 181 ? -19.785 2.027 9.709 1.00 94.94 181 GLU A CA 1
ATOM 1458 C C . GLU A 1 181 ? -21.100 2.588 10.249 1.00 94.94 181 GLU A C 1
ATOM 1460 O O . GLU A 1 181 ? -21.164 3.109 11.360 1.00 94.94 181 GLU A O 1
ATOM 1465 N N . GLU A 1 182 ? -22.147 2.508 9.432 1.00 93.69 182 GLU A N 1
ATOM 1466 C CA . GLU A 1 182 ? -23.480 3.031 9.735 1.00 93.69 182 GLU A CA 1
ATOM 1467 C C . GLU A 1 182 ? -24.469 1.867 9.703 1.00 93.69 182 GLU A C 1
ATOM 1469 O O . GLU A 1 182 ? -24.547 1.138 8.715 1.00 93.69 182 GLU A O 1
ATOM 1474 N N . GLU A 1 183 ? -25.195 1.647 10.804 1.00 93.56 183 GLU A N 1
ATOM 1475 C CA . GLU A 1 183 ? -26.194 0.568 10.921 1.00 93.56 183 GLU A CA 1
ATOM 1476 C C . GLU A 1 183 ? -25.633 -0.836 10.594 1.00 93.56 183 GLU A C 1
ATOM 1478 O O . GLU A 1 183 ? -26.312 -1.688 10.020 1.00 93.56 183 GLU A O 1
ATOM 1483 N N . GLY A 1 184 ? -24.358 -1.076 10.923 1.00 91.50 184 GLY A N 1
ATOM 1484 C CA . GLY A 1 184 ? -23.657 -2.332 10.629 1.00 91.50 184 GLY A CA 1
ATOM 1485 C C . GLY A 1 184 ? -23.245 -2.507 9.162 1.00 91.50 184 GLY A C 1
ATOM 1486 O O . GLY A 1 184 ? -22.714 -3.556 8.795 1.00 91.50 184 GLY A O 1
ATOM 1487 N N . LYS A 1 185 ? -23.460 -1.499 8.308 1.00 93.25 185 LYS A N 1
ATOM 1488 C CA . LYS A 1 185 ? -22.953 -1.473 6.935 1.00 93.25 185 LYS A CA 1
ATOM 1489 C C . LYS A 1 185 ? -21.634 -0.724 6.890 1.00 93.25 185 LYS A C 1
ATOM 1491 O O . LYS A 1 185 ? -21.548 0.447 7.252 1.00 93.25 185 LYS A O 1
ATOM 1496 N N . ILE A 1 186 ? -20.612 -1.409 6.395 1.00 94.38 186 ILE A N 1
ATOM 1497 C CA . ILE A 1 186 ? -19.302 -0.818 6.149 1.00 94.38 186 ILE A CA 1
ATOM 1498 C C . ILE A 1 186 ? -19.339 -0.128 4.785 1.00 94.38 186 ILE A C 1
ATOM 1500 O O . ILE A 1 186 ? -19.869 -0.665 3.813 1.00 94.38 186 ILE A O 1
ATOM 1504 N N . SER A 1 187 ? -18.767 1.066 4.702 1.00 95.75 187 SER A N 1
ATOM 1505 C CA . SER A 1 187 ? -18.547 1.782 3.448 1.00 95.75 187 SER A CA 1
ATOM 1506 C C . SER A 1 187 ? -17.230 2.554 3.497 1.00 95.75 187 SER A C 1
ATOM 1508 O O . SER A 1 187 ? -16.662 2.766 4.566 1.00 95.75 187 SER A O 1
ATOM 1510 N N . TYR A 1 188 ? -16.725 2.961 2.332 1.00 96.06 188 TYR A N 1
ATOM 1511 C CA . TYR A 1 188 ? -15.519 3.780 2.222 1.00 96.06 188 TYR A CA 1
ATOM 1512 C C . TYR A 1 188 ? -15.865 5.110 1.559 1.00 96.06 188 TYR A C 1
ATOM 1514 O O . TYR A 1 188 ? -16.116 5.177 0.354 1.00 96.06 188 TYR A O 1
ATOM 1522 N N . VAL A 1 189 ? -15.883 6.174 2.355 1.00 95.12 189 VAL A N 1
ATOM 1523 C CA . VAL A 1 189 ? -16.277 7.514 1.926 1.00 95.12 189 VAL A CA 1
ATOM 1524 C C . VAL A 1 189 ? -15.039 8.267 1.433 1.00 95.12 189 VAL A C 1
ATOM 1526 O O . VAL A 1 189 ? -14.048 8.351 2.157 1.00 95.12 189 VAL A O 1
ATOM 1529 N N . PRO A 1 190 ? -15.030 8.814 0.205 1.00 93.94 190 PRO A N 1
ATOM 1530 C CA . PRO A 1 190 ? -13.883 9.559 -0.301 1.00 93.94 190 PRO A CA 1
ATOM 1531 C C . PRO A 1 190 ? -13.823 10.992 0.256 1.00 93.94 190 PRO A C 1
ATOM 1533 O O . PRO A 1 190 ? -14.786 11.754 0.168 1.00 93.94 190 PRO A O 1
ATOM 1536 N N . HIS A 1 191 ? -12.647 11.413 0.730 1.00 90.56 191 HIS A N 1
ATOM 1537 C CA . HIS A 1 191 ? -12.405 12.764 1.251 1.00 90.56 191 HIS A CA 1
ATOM 1538 C C . HIS A 1 191 ? -11.593 13.605 0.262 1.00 90.56 191 HIS A C 1
ATOM 1540 O O . HIS A 1 191 ? -10.373 13.471 0.151 1.00 90.56 191 HIS A O 1
ATOM 1546 N N . TYR A 1 192 ? -12.267 14.526 -0.432 1.00 80.69 192 TYR A N 1
ATOM 1547 C CA . TYR A 1 192 ? -11.638 15.387 -1.443 1.00 80.69 192 TYR A CA 1
ATOM 1548 C C . TYR A 1 192 ? -11.170 16.746 -0.902 1.00 80.69 192 TYR A C 1
ATOM 1550 O O . TYR A 1 192 ? -10.122 17.237 -1.313 1.00 80.69 192 TYR A O 1
ATOM 1558 N N . LYS A 1 193 ? -11.925 17.359 0.022 1.00 70.69 193 LYS A N 1
ATOM 1559 C CA . LYS A 1 193 ? -11.704 18.754 0.460 1.00 70.69 193 LYS A CA 1
ATOM 1560 C C . LYS A 1 193 ? -10.739 18.888 1.639 1.00 70.69 193 LYS A C 1
ATOM 1562 O O . LYS A 1 193 ? -9.849 19.727 1.616 1.00 70.69 193 LYS A O 1
ATOM 1567 N N . HIS A 1 194 ? -10.875 18.031 2.648 1.00 69.88 194 HIS A N 1
ATOM 1568 C CA . HIS A 1 194 ? -10.102 18.116 3.899 1.00 69.88 194 HIS A CA 1
ATOM 1569 C C . HIS A 1 194 ? -8.891 17.186 3.920 1.00 69.88 194 HIS A C 1
ATOM 1571 O O . HIS A 1 194 ? -8.321 16.899 4.966 1.00 69.88 194 HIS A O 1
ATOM 1577 N N . ARG A 1 195 ? -8.488 16.706 2.744 1.00 70.44 195 ARG A N 1
ATOM 1578 C CA . ARG A 1 195 ? -7.513 15.633 2.606 1.00 70.44 195 ARG A CA 1
ATOM 1579 C C . ARG A 1 195 ? -6.156 15.981 3.201 1.00 70.44 195 ARG A C 1
ATOM 1581 O O . ARG A 1 195 ? -5.566 15.138 3.858 1.00 70.44 195 ARG A O 1
ATOM 1588 N N . LYS A 1 196 ? -5.669 17.204 2.968 1.00 72.25 196 LYS A N 1
ATOM 1589 C CA . LYS A 1 196 ? -4.387 17.667 3.512 1.00 72.25 196 LYS A CA 1
ATOM 1590 C C . LYS A 1 196 ? -4.421 17.694 5.041 1.00 72.25 196 LYS A C 1
ATOM 1592 O O . LYS A 1 196 ? -3.555 17.095 5.651 1.00 72.25 196 LYS A O 1
ATOM 1597 N N . VAL A 1 197 ? -5.462 18.290 5.624 1.00 73.94 197 VAL A N 1
ATOM 1598 C CA . VAL A 1 197 ? -5.631 18.394 7.082 1.00 73.94 197 VAL A CA 1
ATOM 1599 C C . VAL A 1 197 ? -5.761 17.016 7.724 1.00 73.94 197 VAL A C 1
ATOM 1601 O O . VAL A 1 197 ? -5.039 16.725 8.663 1.00 73.94 197 VAL A O 1
ATOM 1604 N N . LEU A 1 198 ? -6.617 16.140 7.192 1.00 72.19 198 LEU A N 1
ATOM 1605 C CA . LEU A 1 198 ? -6.783 14.779 7.717 1.00 72.19 198 LEU A CA 1
ATOM 1606 C C . LEU A 1 198 ? -5.482 13.978 7.621 1.00 72.19 198 LEU A C 1
ATOM 1608 O O . LEU A 1 198 ? -5.117 13.269 8.551 1.00 72.19 198 LEU A O 1
ATOM 1612 N N . TYR A 1 199 ? -4.760 14.119 6.510 1.00 72.06 199 TYR A N 1
ATOM 1613 C CA . TYR A 1 199 ? -3.472 13.462 6.319 1.00 72.06 199 TYR A CA 1
ATOM 1614 C C . TYR A 1 199 ? -2.400 14.004 7.266 1.00 72.06 199 TYR A C 1
ATOM 1616 O O . TYR A 1 199 ? -1.671 13.225 7.866 1.00 72.06 199 TYR A O 1
ATOM 1624 N N . GLU A 1 200 ? -2.339 15.319 7.454 1.00 74.44 200 GLU A N 1
ATOM 1625 C CA . GLU A 1 200 ? -1.448 15.956 8.421 1.00 74.44 200 GLU A CA 1
ATOM 1626 C C . GLU A 1 200 ? -1.805 15.574 9.855 1.00 74.44 200 GLU A C 1
ATOM 1628 O O . GLU A 1 200 ? -0.891 15.318 10.615 1.00 74.44 200 GLU A O 1
ATOM 1633 N N . MET A 1 201 ? -3.082 15.460 10.224 1.00 73.12 201 MET A N 1
ATOM 1634 C CA . MET A 1 201 ? -3.489 14.979 11.551 1.00 73.12 201 MET A CA 1
ATOM 1635 C C . MET A 1 201 ? -3.014 13.545 11.787 1.00 73.12 201 MET A C 1
ATOM 1637 O O . MET A 1 201 ? -2.331 13.286 12.772 1.00 73.12 201 MET A O 1
ATOM 1641 N N . MET A 1 202 ? -3.291 12.637 10.841 1.00 76.19 202 MET A N 1
ATOM 1642 C CA . MET A 1 202 ? -2.825 11.251 10.926 1.00 76.19 202 MET A CA 1
ATOM 1643 C C . MET A 1 202 ? -1.302 11.186 11.040 1.00 76.19 202 MET A C 1
ATOM 1645 O O . MET A 1 202 ? -0.794 10.485 11.900 1.00 76.19 202 MET A O 1
ATOM 1649 N N . LEU A 1 203 ? -0.566 11.918 10.197 1.00 70.69 203 LEU A N 1
ATOM 1650 C CA . LEU A 1 203 ? 0.897 11.892 10.203 1.00 70.69 203 LEU A CA 1
ATOM 1651 C C . LEU A 1 203 ? 1.507 12.600 11.415 1.00 70.69 203 LEU A C 1
ATOM 1653 O O . LEU A 1 203 ? 2.504 12.126 11.946 1.00 70.69 203 LEU A O 1
ATOM 1657 N N . LYS A 1 204 ? 0.939 13.719 11.856 1.00 68.44 204 LYS A N 1
ATOM 1658 C CA . LYS A 1 204 ? 1.434 14.480 13.001 1.00 68.44 204 LYS A CA 1
ATOM 1659 C C . LYS A 1 204 ? 1.316 13.655 14.274 1.00 68.44 204 LYS A C 1
ATOM 1661 O O . LYS A 1 204 ? 2.317 13.468 14.950 1.00 68.44 204 LYS A O 1
ATOM 1666 N N . ASP A 1 205 ? 0.155 13.060 14.533 1.00 60.22 205 ASP A N 1
ATOM 1667 C CA . ASP A 1 205 ? -0.021 12.164 15.682 1.00 60.22 205 ASP A CA 1
ATOM 1668 C C . ASP A 1 205 ? 0.897 10.930 15.575 1.00 60.22 205 ASP A C 1
ATOM 1670 O O . ASP A 1 205 ? 1.407 10.428 16.575 1.00 60.22 205 ASP A O 1
ATOM 1674 N N . VAL A 1 206 ? 1.172 10.472 14.350 1.00 58.50 206 VAL A N 1
ATOM 1675 C CA . VAL A 1 206 ? 2.072 9.348 14.052 1.00 58.50 206 VAL A CA 1
ATOM 1676 C C . VAL A 1 206 ? 3.556 9.667 14.293 1.00 58.50 206 VAL A C 1
ATOM 1678 O O . VAL A 1 206 ? 4.303 8.771 14.693 1.00 58.50 206 VAL A O 1
ATOM 1681 N N . PHE A 1 207 ? 4.009 10.895 14.019 1.00 57.41 207 PHE A N 1
ATOM 1682 C CA . PHE A 1 207 ? 5.423 11.295 14.095 1.00 57.41 207 PHE A CA 1
ATOM 1683 C C . PHE A 1 207 ? 5.789 12.044 15.382 1.00 57.41 207 PHE A C 1
ATOM 1685 O O . PHE A 1 207 ? 6.930 11.922 15.825 1.00 57.41 207 PHE A O 1
ATOM 1692 N N . ASP A 1 208 ? 4.849 12.776 15.985 1.00 55.59 208 ASP A N 1
ATOM 1693 C CA . ASP A 1 208 ? 5.076 13.555 17.210 1.00 55.59 208 ASP A CA 1
ATOM 1694 C C . ASP A 1 208 ? 4.903 12.707 18.479 1.00 55.59 208 ASP A C 1
ATOM 1696 O O . ASP A 1 208 ? 5.406 13.079 19.540 1.00 55.59 208 ASP A O 1
ATOM 1700 N N . THR A 1 209 ? 4.228 11.554 18.397 1.00 52.53 209 THR A N 1
ATOM 1701 C CA . THR A 1 209 ? 4.153 10.638 19.540 1.00 52.53 209 THR A CA 1
ATOM 1702 C C . THR A 1 209 ? 5.476 9.876 19.642 1.00 52.53 209 THR A C 1
ATOM 1704 O O . THR A 1 209 ? 5.805 9.128 18.712 1.00 52.53 209 THR A O 1
ATOM 1707 N N . PRO A 1 210 ? 6.260 10.028 20.731 1.00 47.53 210 PRO A N 1
ATOM 1708 C CA . PRO A 1 210 ? 7.482 9.258 20.906 1.00 47.53 210 PRO A CA 1
ATOM 1709 C C . PRO A 1 210 ? 7.129 7.780 20.777 1.00 47.53 210 PRO A C 1
ATOM 1711 O O . PRO A 1 210 ? 6.200 7.296 21.425 1.00 47.53 210 PRO A O 1
ATOM 1714 N N . THR A 1 211 ? 7.832 7.080 19.881 1.00 48.16 211 THR A N 1
ATOM 1715 C CA . THR A 1 211 ? 7.736 5.621 19.783 1.00 48.16 211 THR A CA 1
ATOM 1716 C C . THR A 1 211 ? 7.995 5.112 21.188 1.00 48.16 211 THR A C 1
ATOM 1718 O O . THR A 1 211 ? 9.095 5.344 21.690 1.00 48.16 211 THR A O 1
ATOM 1721 N N . ALA A 1 212 ? 6.967 4.556 21.843 1.00 46.59 212 ALA A N 1
ATOM 1722 C CA . ALA A 1 212 ? 7.086 4.063 23.206 1.00 46.59 212 ALA A CA 1
ATOM 1723 C C . ALA A 1 212 ? 8.371 3.245 23.254 1.00 46.59 212 ALA A C 1
ATOM 1725 O O . ALA A 1 212 ? 8.540 2.329 22.442 1.00 46.59 212 ALA A O 1
ATOM 1726 N N . ALA A 1 213 ? 9.318 3.676 24.091 1.00 41.06 213 ALA A N 1
ATOM 1727 C CA . ALA A 1 213 ? 10.522 2.910 24.306 1.00 41.06 213 ALA A CA 1
ATOM 1728 C C . ALA A 1 213 ? 10.028 1.519 24.683 1.00 41.06 213 ALA A C 1
ATOM 1730 O O . ALA A 1 213 ? 9.276 1.375 25.647 1.00 41.06 213 ALA A O 1
ATOM 1731 N N . THR A 1 214 ? 10.352 0.523 23.863 1.00 41.34 214 THR A N 1
ATOM 1732 C CA . THR A 1 214 ? 10.253 -0.857 24.296 1.00 41.34 214 THR A CA 1
ATOM 1733 C C . THR A 1 214 ? 11.169 -0.901 25.504 1.00 41.34 214 THR A C 1
ATOM 1735 O O . THR A 1 214 ? 12.388 -0.862 25.347 1.00 41.34 214 THR A O 1
ATOM 1738 N N . GLU A 1 215 ? 10.601 -0.815 26.704 1.00 37.81 215 GLU A N 1
ATOM 1739 C CA . GLU A 1 215 ? 11.337 -1.109 27.916 1.00 37.81 215 GLU A CA 1
ATOM 1740 C C . GLU A 1 215 ? 11.743 -2.566 27.751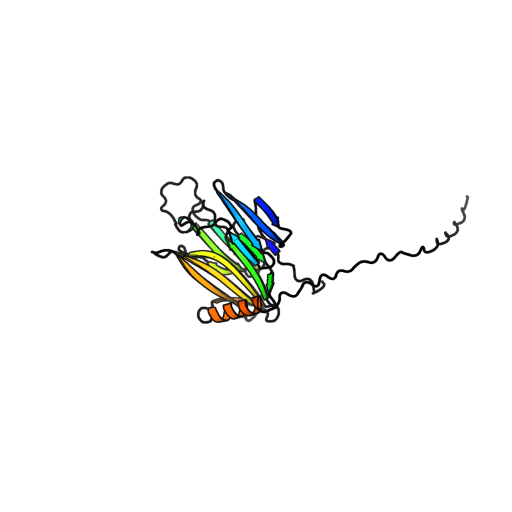 1.00 37.81 215 GLU A C 1
ATOM 1742 O O . GLU A 1 215 ? 10.947 -3.485 27.947 1.00 37.81 215 GLU A O 1
ATOM 1747 N N . GLU A 1 216 ? 12.970 -2.770 27.271 1.00 39.44 216 GLU A N 1
ATOM 1748 C CA . GLU A 1 216 ? 13.698 -4.002 27.478 1.00 39.44 216 GLU A CA 1
ATOM 1749 C C . GLU A 1 216 ? 13.733 -4.171 28.990 1.00 39.44 216 GLU A C 1
ATOM 1751 O O . GLU A 1 216 ? 14.576 -3.619 29.698 1.00 39.44 216 GLU A O 1
ATOM 1756 N N . THR A 1 217 ? 12.745 -4.895 29.499 1.00 36.94 217 THR A N 1
ATOM 1757 C CA . THR A 1 217 ? 12.813 -5.508 30.806 1.00 36.94 217 THR A CA 1
ATOM 1758 C C . THR A 1 217 ? 13.948 -6.512 30.683 1.00 36.94 217 THR A C 1
ATOM 1760 O O . THR A 1 217 ? 13.757 -7.673 30.332 1.00 36.94 217 THR A O 1
ATOM 1763 N N . ASN A 1 218 ? 15.170 -6.030 30.918 1.00 35.38 218 ASN A N 1
ATOM 1764 C CA . ASN A 1 218 ? 16.293 -6.851 31.328 1.00 35.38 218 ASN A CA 1
ATOM 1765 C C . ASN A 1 218 ? 15.891 -7.459 32.668 1.00 35.38 218 ASN A C 1
ATOM 1767 O O . ASN A 1 218 ? 16.255 -6.975 33.739 1.00 35.38 218 ASN A O 1
ATOM 1771 N N . ILE A 1 219 ? 15.083 -8.513 32.602 1.00 38.47 219 ILE A N 1
ATOM 1772 C CA . ILE A 1 219 ? 14.988 -9.481 33.672 1.00 38.47 219 ILE A CA 1
ATOM 1773 C C . ILE A 1 219 ? 16.334 -10.193 33.628 1.00 38.47 219 ILE A C 1
ATOM 1775 O O . ILE A 1 219 ? 16.529 -11.175 32.912 1.00 38.47 219 ILE A O 1
ATOM 1779 N N . THR A 1 220 ? 17.298 -9.639 34.358 1.00 36.16 220 THR A N 1
ATOM 1780 C CA . THR A 1 220 ? 18.418 -10.415 34.868 1.00 36.16 220 THR A CA 1
ATOM 1781 C C . THR A 1 220 ? 17.784 -11.511 35.711 1.00 36.16 220 THR A C 1
ATOM 1783 O O . THR A 1 220 ? 17.397 -11.280 36.853 1.00 36.16 220 THR A O 1
ATOM 1786 N N . LEU A 1 221 ? 17.594 -12.686 35.114 1.00 40.16 221 LEU A N 1
ATOM 1787 C CA . LEU A 1 221 ? 17.377 -13.908 35.868 1.00 40.16 221 LEU A CA 1
ATOM 1788 C C . LEU A 1 221 ? 18.670 -14.139 36.647 1.00 40.16 221 LEU A C 1
ATOM 1790 O O . LEU A 1 221 ? 19.633 -14.703 36.124 1.00 40.16 221 LEU A O 1
ATOM 1794 N N . GLU A 1 222 ? 18.719 -13.634 37.878 1.00 40.62 222 GLU A N 1
ATOM 1795 C CA . GLU A 1 222 ? 19.618 -14.205 38.865 1.00 40.62 222 GLU A CA 1
ATOM 1796 C C . GLU A 1 222 ? 19.245 -15.689 38.984 1.00 40.62 222 GLU A C 1
ATOM 1798 O O . GLU A 1 222 ? 18.066 -16.009 39.157 1.00 40.62 222 GLU A O 1
ATOM 1803 N N . PRO A 1 223 ? 20.200 -16.617 38.832 1.00 39.59 223 PRO A N 1
ATOM 1804 C CA . PRO A 1 223 ? 19.925 -18.011 39.101 1.00 39.59 223 PRO A CA 1
ATOM 1805 C C . PRO A 1 223 ? 19.652 -18.148 40.600 1.00 39.59 223 PRO A C 1
ATOM 1807 O O . PRO A 1 223 ? 20.575 -18.073 41.414 1.00 39.59 223 PRO A O 1
ATOM 1810 N N . GLU A 1 224 ? 18.386 -18.350 40.968 1.00 42.34 224 GLU A N 1
ATOM 1811 C CA . GLU A 1 224 ? 18.042 -18.905 42.271 1.00 42.34 224 GLU A CA 1
ATOM 1812 C C . GLU A 1 224 ? 18.712 -20.278 42.369 1.00 42.34 224 GLU A C 1
ATOM 1814 O O . GLU A 1 224 ? 18.339 -21.248 41.711 1.00 42.34 224 GLU A O 1
ATOM 1819 N N . ILE A 1 225 ? 19.777 -20.332 43.164 1.00 47.19 225 ILE A N 1
ATOM 1820 C CA . ILE A 1 225 ? 20.392 -21.573 43.604 1.00 47.19 225 ILE A CA 1
ATOM 1821 C C . ILE A 1 225 ? 19.362 -22.251 44.509 1.00 47.19 225 ILE A C 1
ATOM 1823 O O . ILE A 1 225 ? 19.221 -21.896 45.681 1.00 47.19 225 ILE A O 1
ATOM 1827 N N . GLU A 1 226 ? 18.636 -23.214 43.944 1.00 45.19 226 GLU A N 1
ATOM 1828 C CA . GLU A 1 226 ? 17.810 -24.167 44.677 1.00 45.19 226 GLU A CA 1
ATOM 1829 C C . GLU A 1 226 ? 18.663 -24.818 45.774 1.00 45.19 226 GLU A C 1
ATOM 1831 O O . GLU A 1 226 ? 19.604 -25.581 45.524 1.00 45.19 226 GLU A O 1
ATOM 1836 N N . LYS A 1 227 ? 18.350 -24.488 47.028 1.00 46.50 227 LYS A N 1
ATOM 1837 C CA . LYS A 1 227 ? 18.827 -25.247 48.176 1.00 46.50 227 LYS A CA 1
ATOM 1838 C C . LYS A 1 227 ? 18.143 -26.610 48.143 1.00 46.50 227 LYS A C 1
ATOM 1840 O O . LYS A 1 227 ? 16.970 -26.705 48.466 1.00 46.50 227 LYS A O 1
ATOM 1845 N N . SER A 1 228 ? 18.922 -27.627 47.778 1.00 47.44 228 SER A N 1
ATOM 1846 C CA . SER A 1 228 ? 18.842 -29.024 48.229 1.00 47.44 228 SER A CA 1
ATOM 1847 C C . SER A 1 228 ? 17.788 -29.268 49.324 1.00 47.44 228 SER A C 1
ATOM 1849 O O . SER A 1 228 ? 18.085 -29.123 50.513 1.00 47.44 228 SER A O 1
ATOM 1851 N N . GLU A 1 229 ? 16.587 -29.683 48.924 1.00 53.53 229 GLU A N 1
ATOM 1852 C CA . GLU A 1 229 ? 15.639 -30.353 49.813 1.00 53.53 229 GLU A CA 1
ATOM 1853 C C . GLU A 1 229 ? 16.041 -31.828 49.965 1.00 53.53 229 GLU A C 1
ATOM 1855 O O . GLU A 1 229 ? 16.444 -32.499 49.012 1.00 53.53 229 GLU A O 1
ATOM 1860 N N . GLU A 1 230 ? 15.993 -32.305 51.206 1.00 64.75 230 GLU A N 1
ATOM 1861 C CA . GLU A 1 230 ? 16.357 -33.660 51.610 1.00 64.75 230 GLU A CA 1
ATOM 1862 C C . GLU A 1 230 ? 15.508 -34.735 50.901 1.00 64.75 230 GLU A C 1
ATOM 1864 O O . GLU A 1 230 ? 14.323 -34.527 50.626 1.00 64.75 230 GLU A O 1
ATOM 1869 N N . PRO A 1 231 ? 16.070 -35.929 50.637 1.00 53.84 231 PRO A N 1
ATOM 1870 C CA . PRO A 1 231 ? 15.325 -37.010 50.011 1.00 53.84 231 PRO A CA 1
ATOM 1871 C C . PRO A 1 231 ? 14.223 -37.538 50.941 1.00 53.84 231 PRO A C 1
ATOM 1873 O O . PRO A 1 231 ? 14.483 -37.993 52.056 1.00 53.84 231 PRO A O 1
ATOM 1876 N N . CYS A 1 232 ? 12.986 -37.533 50.439 1.00 60.22 232 CYS A N 1
ATOM 1877 C CA . CYS A 1 232 ? 11.838 -38.171 51.078 1.00 60.22 232 CYS A CA 1
ATOM 1878 C C . CYS A 1 232 ? 12.106 -39.669 51.342 1.00 60.22 232 CYS A C 1
ATOM 1880 O O . CYS A 1 232 ? 12.571 -40.374 50.439 1.00 60.22 232 CYS A O 1
ATOM 1882 N N . PRO A 1 233 ? 11.768 -40.201 52.531 1.00 67.06 233 PRO A N 1
ATOM 1883 C CA . PRO A 1 233 ? 11.866 -41.629 52.793 1.00 67.06 233 PRO A CA 1
ATOM 1884 C C . PRO A 1 233 ? 10.815 -42.394 51.978 1.00 67.06 233 PRO A C 1
ATOM 1886 O O . PRO A 1 233 ? 9.638 -42.030 51.939 1.00 67.06 233 PRO A O 1
ATOM 1889 N N . LEU A 1 234 ? 11.255 -43.472 51.324 1.00 69.94 234 LEU A N 1
ATOM 1890 C CA . LEU A 1 234 ? 10.389 -44.373 50.565 1.00 69.94 234 LEU A CA 1
ATOM 1891 C C . LEU A 1 234 ? 9.365 -45.066 51.484 1.00 69.94 234 LEU A C 1
ATOM 1893 O O . LEU A 1 234 ? 9.719 -45.476 52.594 1.00 69.94 234 LEU A O 1
ATOM 1897 N N . PRO A 1 235 ? 8.115 -45.256 51.026 1.00 71.75 235 PRO A N 1
ATOM 1898 C CA . PRO A 1 235 ? 7.116 -45.999 51.780 1.00 71.75 235 PRO A CA 1
ATOM 1899 C C . PRO A 1 235 ? 7.464 -47.500 51.850 1.00 71.75 235 PRO A C 1
ATOM 1901 O O . PRO A 1 235 ? 8.046 -48.047 50.908 1.00 71.75 235 PRO A O 1
ATOM 1904 N N . PRO A 1 236 ? 7.098 -48.189 52.947 1.00 70.56 236 PRO A N 1
ATOM 1905 C CA . PRO A 1 236 ? 7.370 -49.611 53.114 1.00 70.56 236 PRO A CA 1
ATOM 1906 C C . PRO A 1 236 ? 6.562 -50.463 52.127 1.00 70.56 236 PRO A C 1
ATOM 1908 O O . PRO A 1 236 ? 5.396 -50.187 51.840 1.00 70.56 236 PRO A O 1
ATOM 1911 N N . ALA A 1 237 ? 7.200 -51.521 51.624 1.00 68.88 237 ALA A N 1
ATOM 1912 C CA . ALA A 1 237 ? 6.605 -52.461 50.681 1.00 68.88 237 ALA A CA 1
ATOM 1913 C C . ALA A 1 237 ? 5.445 -53.262 51.314 1.00 68.88 237 ALA A C 1
ATOM 1915 O O . ALA A 1 237 ? 5.530 -53.638 52.487 1.00 68.88 237 ALA A O 1
ATOM 1916 N N . PRO A 1 238 ? 4.375 -53.565 50.554 1.00 69.19 238 PRO A N 1
ATOM 1917 C CA . PRO A 1 238 ? 3.270 -54.379 51.044 1.00 69.19 238 PRO A CA 1
ATOM 1918 C C . PRO A 1 238 ? 3.673 -55.858 51.207 1.00 69.19 238 PRO A C 1
ATOM 1920 O O . PRO A 1 238 ? 4.548 -56.348 50.485 1.00 69.19 238 PRO A O 1
ATOM 1923 N N . PRO A 1 239 ? 3.032 -56.594 52.136 1.00 63.34 239 PRO A N 1
ATOM 1924 C CA . PRO A 1 239 ? 3.357 -57.988 52.404 1.00 63.34 239 PRO A CA 1
ATOM 1925 C C . PRO A 1 239 ? 2.965 -58.896 51.234 1.00 63.34 239 PRO A C 1
ATOM 1927 O O . PRO A 1 239 ? 1.844 -58.859 50.727 1.00 63.34 239 PRO A O 1
ATOM 1930 N N . CYS A 1 240 ? 3.916 -59.739 50.840 1.00 55.66 240 CYS A N 1
ATOM 1931 C CA . CYS A 1 240 ? 3.755 -60.771 49.827 1.00 55.66 240 CYS A CA 1
ATOM 1932 C C . CYS A 1 240 ? 2.906 -61.918 50.402 1.00 55.66 240 CYS A C 1
ATOM 1934 O O . CYS A 1 240 ? 3.321 -62.574 51.359 1.00 55.66 240 CYS A O 1
ATOM 1936 N N . VAL A 1 241 ? 1.719 -62.153 49.841 1.00 56.84 241 VAL A N 1
ATOM 1937 C CA . VAL A 1 241 ? 0.885 -63.316 50.170 1.00 56.84 241 VAL A CA 1
ATOM 1938 C C . VAL A 1 241 ? 1.320 -64.465 49.266 1.00 56.84 241 VAL A C 1
ATOM 1940 O O . VAL A 1 241 ? 1.128 -64.405 48.055 1.00 56.84 241 VAL A O 1
ATOM 1943 N N . ILE A 1 242 ? 1.937 -65.488 49.857 1.00 57.09 242 ILE A N 1
ATOM 1944 C CA . ILE A 1 242 ? 2.262 -66.749 49.185 1.00 57.09 242 ILE A CA 1
ATOM 1945 C C . ILE A 1 242 ? 1.106 -67.717 49.447 1.00 57.09 242 ILE A C 1
ATOM 1947 O O . ILE A 1 242 ? 0.763 -67.971 50.603 1.00 57.09 242 ILE A O 1
ATOM 1951 N N . SER A 1 243 ? 0.516 -68.220 48.366 1.00 69.62 243 SER A N 1
ATOM 1952 C CA . SER A 1 243 ? -0.362 -69.396 48.323 1.00 69.62 243 SER A CA 1
ATOM 1953 C C . SER A 1 243 ? 0.436 -70.645 47.986 1.00 69.62 243 SER A C 1
ATOM 1955 O O . SER A 1 243 ? 1.267 -70.527 47.055 1.00 69.62 243 SER A O 1
#

Organism: NCBI:txid189622

Radius of gyration: 26.25 Å; chains: 1; bounding box: 48×88×86 Å

Sequence (243 aa):
MDANEFPTSLVVFQTERMTWNRENGSYMLTTSTKNKTFNYFVDPKKGEIRPVDLTSPPEHYWKLSNPSGSTGMLPLMVVTIDVGLALNVSKSLLAVHNVPKGDWLYSRYQLVLYSYVRGVVAYVKDIKSDIPIYISPENALVTHVETYKNIKENKFFVVIHIKIRVADGFITLNKLFERSEEEGKISYVPHYKHRKVLYEMMLKDVFDTPTAATEETNITLEPEIEKSEEPCPLPPAPPCVIS

=== Feature glossary ===
The record interleaves many kinds of information about one protein. Here is each kind framed as the question it answers.

Q: What does the local fold look like, residue by residue?
A: A 3Di character summarizes, for each residue, the relative orientation of the Cα frame of its nearest spatial neighbor. Because it encodes fold topology rather than chemistry, 3Di alignments detect remote structural similarity that sequence alignment misses.

Q: Which residues are in helices, strands, or loops?
A: Secondary structure is the local, repeating backbone conformation. DSSP classifies it into eight states by reading the hydrogen-bond network: three helix types (H, G, I), two β types (E, B), two non-regular types (T, S), and unstructured coil (-).

Q: How big and how compact is the whole molecule?
A: Three whole-structure scalars: the radius of gyration (RMS distance of Cα from centroid, in Å), the count of Cα–Cα contacts (pairs closer than 8 Å and separated by more than four residues in sequence — i.e. tertiary, not local, contacts), and the bounding-box dimensions. Together they distinguish compact globular folds from extended fibres or disordered chains.

Q: How confident is the AlphaFold model at each residue?
A: For AlphaFold models, the B-factor field carries pLDDT — the model's own estimate of local accuracy on a 0–100 scale. Regions with pLDDT<50 should be treated as essentially unmodeled; they often correspond to intrinsically disordered segments.

Q: What family and function is it annotated with?
A: Functional annotations link the protein to curated databases. InterPro entries identify conserved domains and families by matching the sequence against member-database signatures (Pfam, PROSITE, CDD, …). Gene Ontology (GO) terms describe molecular function, biological process, and cellular component in a controlled vocabulary. CATH places the structure in a hierarchical fold classification (Class/Architecture/Topology/Homologous-superfamily). The organism is the source species.

Q: What known structures does this most resemble?
A: Nearest PDB neighbors are the top structural matches found by Foldseek when searching this structure against the entire Protein Data Bank. Each hit reports a TM-score (0 to 1; >0.5 almost always implies the same fold) and an E-value. These are *structural* homologs — they may share no detectable sequence similarity.

Q: Which residues are buried vs exposed?
A: Solvent-accessible surface area (SASA) is the area in Å² traced out by the centre of a 1.4 Å probe sphere (a water molecule) rolled over the protein's van der Waals surface (Shrake–Rupley / Lee–Richards construction). Buried residues have near-zero SASA; fully exposed residues can exceed 200 Å². The total SASA scales roughly with the number of surface residues.

Q: What are the backbone torsion angles?
A: φ (phi) and ψ (psi) are the two rotatable backbone dihedrals per residue: φ is the C(i-1)–N–Cα–C torsion, ψ is the N–Cα–C–N(i+1) torsion, both in degrees on (−180°, 180°]. α-helical residues cluster near (−60°, −45°); β-strand residues near (−120°, +130°). A Ramachandran plot is simply a scatter of (φ, ψ) for every residue.

Q: Are the domains correctly placed relative to each other?
A: Predicted aligned error is AlphaFold's pairwise confidence. Unlike pLDDT (per-residue), PAE is per-residue-pair and captures whether two parts of the structure are correctly placed relative to each other. Units are ångströms of expected positional error.

Q: What if only a Cα trace is available?
A: P-SEA three-state annotation labels each residue as helix, strand, or coil based purely on the geometry of the Cα trace. It serves as a fallback when the full backbone (and thus DSSP) is unavailable.

Q: What is the amino-acid chain?
A: This is the polypeptide sequence — one letter per residue, N-terminus first. Length ranges from a few dozen residues for small domains to over a thousand for large multi-domain proteins.

Q: What do the rendered images show?
A: The six renders are orthographic views along the three Cartesian axes in both directions. Representation (cartoon, sticks, or surface) and color scheme (sequence-rainbow or by-chain) vary across proteins so the training set covers all the common visualization conventions.

Q: What do the diagnostic plots show?
A: Plot images: a contact map (which residues are close in 3D, as an N×N binary image), a Ramachandran scatter (backbone torsion angles, revealing secondary-structure composition at a glance), and — for AlphaFold structures — a PAE heatmap (pairwise prediction confidence).

Q: How mobile is each atom in the crystal?
A: B-factor (Debye–Waller factor) reflects atomic displacement in the crystal lattice. It is an experimental observable (units Å²), not a prediction; low values mean the atom is pinned down, high values mean it moves or is heterogeneous across the crystal.

Q: Where is each backbone atom in 3D?
A: The mmCIF table is the protein's shape written out atom by atom. For each backbone N, Cα, C, and carbonyl O, it records an (x, y, z) coordinate triple in Å plus the residue type, chain letter, and residue number.